Protein AF-A0A1E4AU87-F1 (afdb_monomer)

Structure (mmCIF, N/CA/C/O backbone):
data_AF-A0A1E4AU87-F1
#
_entry.id   AF-A0A1E4AU87-F1
#
loop_
_atom_site.group_PDB
_atom_site.id
_atom_site.type_symbol
_atom_site.label_atom_id
_atom_site.label_alt_id
_atom_site.label_comp_id
_atom_site.label_asym_id
_atom_site.label_entity_id
_atom_site.label_seq_id
_atom_site.pdbx_PDB_ins_code
_atom_site.Cartn_x
_atom_site.Cartn_y
_atom_site.Cartn_z
_atom_site.occupancy
_atom_site.B_iso_or_equiv
_atom_site.auth_seq_id
_atom_site.auth_comp_id
_atom_site.auth_asym_id
_atom_site.auth_atom_id
_atom_site.pdbx_PDB_model_num
ATOM 1 N N . MET A 1 1 ? 34.024 -29.001 -29.460 1.00 36.53 1 MET A N 1
ATOM 2 C CA . MET A 1 1 ? 32.704 -28.355 -29.610 1.00 36.53 1 MET A CA 1
ATOM 3 C C . MET A 1 1 ? 32.304 -27.794 -28.258 1.00 36.53 1 MET A C 1
ATOM 5 O O . MET A 1 1 ? 31.823 -28.536 -27.416 1.00 36.53 1 MET A O 1
ATOM 9 N N . ILE A 1 2 ? 32.617 -26.522 -28.012 1.00 38.69 2 ILE A N 1
ATOM 10 C CA . ILE A 1 2 ? 32.186 -25.819 -26.801 1.00 38.69 2 ILE A CA 1
ATOM 11 C C . ILE A 1 2 ? 30.788 -25.297 -27.121 1.00 38.69 2 ILE A C 1
ATOM 13 O O . ILE A 1 2 ? 30.642 -24.411 -27.958 1.00 38.69 2 ILE A O 1
ATOM 17 N N . GLY A 1 3 ? 29.764 -25.929 -26.549 1.00 39.22 3 GLY A N 1
ATOM 18 C CA . GLY A 1 3 ? 28.384 -25.488 -26.705 1.00 39.22 3 GLY A CA 1
ATOM 19 C C . GLY A 1 3 ? 28.227 -24.111 -26.075 1.00 39.22 3 GLY A C 1
ATOM 20 O O . GLY A 1 3 ? 28.247 -23.989 -24.851 1.00 39.22 3 GLY A O 1
ATOM 21 N N . ALA A 1 4 ? 28.107 -23.075 -26.903 1.00 41.12 4 ALA A N 1
ATOM 22 C CA . ALA A 1 4 ? 27.700 -21.761 -26.439 1.00 41.12 4 ALA A CA 1
ATOM 23 C C . ALA A 1 4 ? 26.296 -21.909 -25.839 1.00 41.12 4 ALA A C 1
ATOM 25 O O . ALA A 1 4 ? 25.346 -22.244 -26.549 1.00 41.12 4 ALA A O 1
ATOM 26 N N . LYS A 1 5 ? 26.171 -21.724 -24.519 1.00 43.19 5 LYS A N 1
ATOM 27 C CA . LYS A 1 5 ? 24.861 -21.576 -23.876 1.00 43.19 5 LYS A CA 1
ATOM 28 C C . LYS A 1 5 ? 24.123 -20.461 -24.627 1.00 43.19 5 LYS A C 1
ATOM 30 O O . LYS A 1 5 ? 24.714 -19.392 -24.788 1.00 43.19 5 LYS A O 1
ATOM 35 N N . PRO A 1 6 ? 22.883 -20.680 -25.098 1.00 49.81 6 PRO A N 1
ATOM 36 C CA . PRO A 1 6 ? 22.122 -19.612 -25.724 1.00 49.81 6 PRO A CA 1
ATOM 37 C C . PRO A 1 6 ? 22.011 -18.468 -24.716 1.00 49.81 6 PRO A C 1
ATOM 39 O O . PRO A 1 6 ? 21.585 -18.681 -23.575 1.00 49.81 6 PRO A O 1
ATOM 42 N N . ALA A 1 7 ? 22.465 -17.278 -25.118 1.00 56.97 7 ALA A N 1
ATOM 43 C CA . ALA A 1 7 ? 22.280 -16.068 -24.337 1.00 56.97 7 ALA A CA 1
ATOM 44 C C . ALA A 1 7 ? 20.782 -15.960 -24.045 1.00 56.97 7 ALA A C 1
ATOM 46 O O . ALA A 1 7 ? 19.963 -15.953 -24.964 1.00 56.97 7 ALA A O 1
ATOM 47 N N . THR A 1 8 ? 20.412 -15.997 -22.766 1.00 65.19 8 THR A N 1
ATOM 48 C CA . THR A 1 8 ? 19.008 -15.798 -22.421 1.00 65.19 8 THR A CA 1
ATOM 49 C C . THR A 1 8 ? 18.663 -14.362 -22.780 1.00 65.19 8 THR A C 1
ATOM 51 O O . THR A 1 8 ? 19.421 -13.458 -22.436 1.00 65.19 8 THR A O 1
ATOM 54 N N . THR A 1 9 ? 17.550 -14.153 -23.477 1.00 82.25 9 THR A N 1
ATOM 55 C CA . THR A 1 9 ? 17.055 -12.805 -23.744 1.00 82.25 9 THR A CA 1
ATOM 56 C C . THR A 1 9 ? 16.796 -12.061 -22.422 1.00 82.25 9 THR A C 1
ATOM 58 O O . THR A 1 9 ? 16.400 -12.702 -21.442 1.00 82.25 9 THR A O 1
ATOM 61 N N . PRO A 1 10 ? 16.985 -10.727 -22.381 1.00 83.94 10 PRO A N 1
ATOM 62 C CA . PRO A 1 10 ? 16.661 -9.871 -21.233 1.00 83.94 10 PRO A CA 1
ATOM 63 C C . PRO A 1 10 ? 15.327 -10.203 -20.558 1.00 83.94 10 PRO A C 1
ATOM 65 O O . PRO A 1 10 ? 15.252 -10.370 -19.343 1.00 83.94 10 PRO A O 1
ATOM 68 N N . MET A 1 11 ? 14.284 -10.396 -21.370 1.00 88.06 11 MET A N 1
ATOM 69 C CA . MET A 1 11 ? 12.941 -10.716 -20.893 1.00 88.06 11 MET A CA 1
ATOM 70 C C . MET A 1 1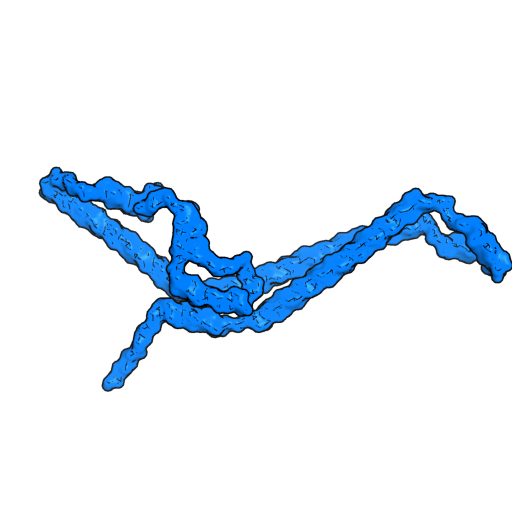1 ? 12.869 -12.081 -20.199 1.00 88.06 11 MET A C 1
ATOM 72 O O . MET A 1 11 ? 12.363 -12.185 -19.088 1.00 88.06 11 MET A O 1
ATOM 76 N N . ALA A 1 12 ? 13.441 -13.128 -20.796 1.00 88.12 12 ALA A N 1
ATOM 77 C CA . ALA A 1 12 ? 13.440 -14.453 -20.178 1.00 88.12 12 ALA A CA 1
ATOM 78 C C . ALA A 1 12 ? 14.346 -14.519 -18.929 1.00 88.12 12 ALA A C 1
ATOM 80 O O . ALA A 1 12 ? 14.172 -15.395 -18.080 1.00 88.12 12 ALA A O 1
ATOM 81 N N . ALA A 1 13 ? 15.315 -13.608 -18.781 1.00 86.62 13 ALA A N 1
ATOM 82 C CA . ALA A 1 13 ? 16.049 -13.440 -17.530 1.00 86.62 13 ALA A CA 1
ATOM 83 C C . ALA A 1 13 ? 15.169 -12.801 -16.439 1.00 86.62 13 ALA A C 1
ATOM 85 O O . ALA A 1 13 ? 15.119 -13.346 -15.335 1.00 86.62 13 ALA A O 1
ATOM 86 N N . LEU A 1 14 ? 14.425 -11.734 -16.768 1.00 88.56 14 LEU A N 1
ATOM 87 C CA . LEU A 1 14 ? 13.451 -11.099 -15.870 1.00 88.56 14 LEU A CA 1
ATOM 88 C C . LEU A 1 14 ? 12.382 -12.094 -15.402 1.00 88.56 14 LEU A C 1
ATOM 90 O O . LEU A 1 14 ? 12.159 -12.238 -14.204 1.00 88.56 14 LEU A O 1
ATOM 94 N N . GLU A 1 15 ? 11.758 -12.827 -16.326 1.00 90.62 15 GLU A N 1
ATOM 95 C CA . GLU A 1 15 ? 10.731 -13.825 -16.001 1.00 90.62 15 GLU A CA 1
ATOM 96 C C . GLU A 1 15 ? 11.242 -14.859 -14.993 1.00 90.62 15 GLU A C 1
ATOM 98 O O . GLU A 1 15 ? 10.555 -15.180 -14.025 1.00 90.62 15 GLU A O 1
ATOM 103 N N . ARG A 1 16 ? 12.474 -15.354 -15.173 1.00 91.19 16 ARG A N 1
ATOM 104 C CA . ARG A 1 16 ? 13.085 -16.305 -14.233 1.00 91.19 16 ARG A CA 1
ATOM 105 C C . ARG A 1 16 ? 13.396 -15.673 -12.882 1.00 91.19 16 ARG A C 1
ATOM 107 O O . ARG A 1 16 ? 13.157 -16.321 -11.866 1.00 91.19 16 ARG A O 1
ATOM 114 N N . ALA A 1 17 ? 13.903 -14.441 -12.861 1.00 89.00 17 ALA A N 1
ATOM 115 C CA . ALA A 1 17 ? 14.188 -13.722 -11.621 1.00 89.00 17 ALA A CA 1
ATOM 116 C C . ALA A 1 17 ? 12.908 -13.482 -10.801 1.00 89.00 17 ALA A C 1
ATOM 118 O O . ALA A 1 17 ? 12.897 -13.693 -9.592 1.00 89.00 17 ALA A O 1
ATOM 119 N N . LEU A 1 18 ? 11.799 -13.142 -11.461 1.00 90.25 18 LEU A N 1
ATOM 120 C CA . LEU A 1 18 ? 10.492 -12.984 -10.817 1.00 90.25 18 LEU A CA 1
ATOM 121 C C . LEU A 1 18 ? 9.849 -14.329 -10.437 1.00 90.25 18 LEU A C 1
ATOM 123 O O . LEU A 1 18 ? 9.110 -14.423 -9.454 1.00 90.25 18 LEU A O 1
ATOM 127 N N . ALA A 1 19 ? 10.106 -15.393 -11.201 1.00 91.56 19 ALA A N 1
ATOM 128 C CA . ALA A 1 19 ? 9.549 -16.715 -10.932 1.00 91.56 19 ALA A CA 1
ATOM 129 C C . ALA A 1 19 ? 10.050 -17.304 -9.606 1.00 91.56 19 ALA A C 1
ATOM 131 O O . ALA A 1 19 ? 9.261 -17.938 -8.908 1.00 91.56 19 ALA A O 1
ATOM 132 N N . VAL A 1 20 ? 11.310 -17.062 -9.230 1.00 93.44 20 VAL A N 1
ATOM 133 C CA . VAL A 1 20 ? 11.914 -17.630 -8.008 1.00 93.44 20 VAL A CA 1
ATOM 134 C C . VAL A 1 20 ? 11.520 -16.918 -6.711 1.00 93.44 20 VAL A C 1
ATOM 136 O O . VAL A 1 20 ? 11.818 -17.432 -5.638 1.00 93.44 20 VAL A O 1
ATOM 139 N N . LEU A 1 21 ? 10.855 -15.760 -6.783 1.00 92.31 21 LEU A N 1
ATOM 140 C CA . LEU A 1 21 ? 10.424 -15.022 -5.594 1.00 92.31 21 LEU A CA 1
ATOM 141 C C . LEU A 1 21 ? 9.331 -15.788 -4.839 1.00 92.31 21 LEU A C 1
ATOM 143 O O . LEU A 1 21 ? 8.256 -16.044 -5.383 1.00 92.31 21 LEU A O 1
ATOM 147 N N . ASP A 1 22 ? 9.573 -16.122 -3.576 1.00 93.62 22 ASP A N 1
ATOM 148 C CA . ASP A 1 22 ? 8.547 -16.691 -2.706 1.00 93.62 22 ASP A CA 1
ATOM 149 C C . ASP A 1 22 ? 8.006 -15.628 -1.747 1.00 93.62 22 ASP A C 1
ATOM 151 O O . ASP A 1 22 ? 8.750 -14.972 -1.021 1.00 93.62 22 ASP A O 1
ATOM 155 N N . PHE A 1 23 ? 6.686 -15.466 -1.760 1.00 93.06 23 PHE A N 1
ATOM 156 C CA . PHE A 1 23 ? 5.958 -14.536 -0.904 1.00 93.06 23 PHE A CA 1
ATOM 157 C C . PHE A 1 23 ? 5.045 -15.260 0.086 1.00 93.06 23 PHE A C 1
ATOM 159 O O . PHE A 1 23 ? 4.232 -14.613 0.735 1.00 93.06 23 PHE A O 1
ATOM 166 N N . SER A 1 24 ? 5.135 -16.587 0.201 1.00 94.56 24 SER A N 1
ATOM 167 C CA . SER A 1 24 ? 4.270 -17.393 1.067 1.00 94.56 24 SER A CA 1
ATOM 168 C C . SER A 1 24 ? 4.271 -16.894 2.519 1.00 94.56 24 SER A C 1
ATOM 170 O O . SER A 1 24 ? 3.209 -16.579 3.058 1.00 94.56 24 SER A O 1
ATOM 172 N N . GLU A 1 25 ? 5.452 -16.725 3.115 1.00 94.44 25 GLU A N 1
ATOM 173 C CA . GLU A 1 25 ? 5.613 -16.231 4.488 1.00 94.44 25 GLU A CA 1
ATOM 174 C C . GLU A 1 25 ? 5.141 -14.781 4.643 1.00 94.44 25 GLU A C 1
ATOM 176 O O . GLU A 1 25 ? 4.378 -14.460 5.553 1.00 94.44 25 GLU A O 1
ATOM 181 N N . THR A 1 26 ? 5.542 -13.898 3.726 1.00 93.31 26 THR A N 1
ATOM 182 C CA . THR A 1 26 ? 5.162 -12.478 3.794 1.00 93.31 26 THR A CA 1
ATOM 183 C C . THR A 1 26 ? 3.666 -12.268 3.555 1.00 93.31 26 THR A C 1
ATOM 185 O O . THR A 1 26 ? 3.069 -11.412 4.197 1.00 93.31 26 THR A O 1
ATOM 188 N N . ASN A 1 27 ? 3.020 -13.073 2.709 1.00 94.75 27 ASN A N 1
ATOM 189 C CA . ASN A 1 27 ? 1.566 -13.065 2.537 1.00 94.75 27 ASN A CA 1
ATOM 190 C C . ASN A 1 27 ? 0.839 -13.605 3.772 1.00 94.75 27 ASN A C 1
ATOM 192 O O . ASN A 1 27 ? -0.205 -13.071 4.137 1.00 94.75 27 ASN A O 1
ATOM 196 N N . ALA A 1 28 ? 1.369 -14.648 4.419 1.00 96.25 28 ALA A N 1
ATOM 197 C CA . ALA A 1 28 ? 0.802 -15.150 5.668 1.00 96.25 28 ALA A CA 1
ATOM 198 C C . ALA A 1 28 ? 0.850 -14.073 6.763 1.00 96.25 28 ALA A C 1
ATOM 200 O O . ALA A 1 28 ? -0.131 -13.881 7.481 1.00 96.25 28 ALA A O 1
ATOM 201 N N . GLU A 1 29 ? 1.950 -13.323 6.836 1.00 96.44 29 GLU A N 1
ATOM 202 C CA . GLU A 1 29 ? 2.088 -12.213 7.775 1.00 96.44 29 GLU A CA 1
ATOM 203 C C . GLU A 1 29 ? 1.160 -11.035 7.441 1.00 96.44 29 GLU A C 1
ATOM 205 O O . GLU A 1 29 ? 0.497 -10.508 8.333 1.00 96.44 29 GLU A O 1
ATOM 210 N N . LEU A 1 30 ? 1.029 -10.659 6.162 1.00 95.50 30 LEU A N 1
ATOM 211 C CA . LEU A 1 30 ? 0.059 -9.642 5.733 1.00 95.50 30 LEU A CA 1
ATOM 212 C C . LEU A 1 30 ? -1.376 -10.043 6.096 1.00 95.50 30 LEU A C 1
ATOM 214 O O . LEU A 1 30 ? -2.108 -9.232 6.660 1.00 95.50 30 LEU A O 1
ATOM 218 N N . ALA A 1 31 ? -1.757 -11.299 5.849 1.00 96.38 31 ALA A N 1
ATOM 219 C CA . ALA A 1 31 ? -3.073 -11.816 6.211 1.00 96.38 31 ALA A CA 1
ATOM 220 C C . ALA A 1 31 ? -3.300 -11.808 7.733 1.00 96.38 31 ALA A C 1
ATOM 222 O O . ALA A 1 31 ? -4.387 -11.458 8.193 1.00 96.38 31 ALA A O 1
ATOM 223 N N . ARG A 1 32 ? -2.275 -12.149 8.528 1.00 98.12 32 ARG A N 1
ATOM 224 C CA . ARG A 1 32 ? -2.326 -12.075 9.997 1.00 98.12 32 ARG A CA 1
ATOM 225 C C . ARG A 1 32 ? -2.548 -10.639 10.477 1.00 98.12 32 ARG A C 1
ATOM 227 O O . ARG A 1 32 ? -3.398 -10.418 11.337 1.00 98.12 32 ARG A O 1
ATOM 234 N N . LEU A 1 33 ? -1.802 -9.678 9.930 1.00 97.88 33 LEU A N 1
ATOM 235 C CA . LEU A 1 33 ? -1.907 -8.258 10.281 1.00 97.88 33 LEU A CA 1
ATOM 236 C C . LEU A 1 33 ? -3.255 -7.660 9.856 1.00 97.88 33 LEU A C 1
ATOM 238 O O . LEU A 1 33 ? -3.860 -6.911 10.624 1.00 97.88 33 LEU A O 1
ATOM 242 N N . ASP A 1 34 ? -3.758 -8.020 8.673 1.00 97.25 34 ASP A N 1
ATOM 243 C CA . ASP A 1 34 ? -5.077 -7.587 8.202 1.00 97.25 34 ASP A CA 1
ATOM 244 C C . ASP A 1 34 ? -6.192 -8.145 9.117 1.00 97.25 34 ASP A C 1
ATOM 246 O O . ASP A 1 34 ? -7.052 -7.377 9.558 1.00 97.25 34 ASP A O 1
ATOM 250 N N . ALA A 1 35 ? -6.119 -9.421 9.518 1.00 97.81 35 ALA A N 1
ATOM 251 C CA . ALA A 1 35 ? -7.056 -10.021 10.475 1.00 97.81 35 ALA A CA 1
ATOM 252 C C . ALA A 1 35 ? -6.968 -9.390 11.881 1.00 97.81 35 ALA A C 1
ATOM 254 O O . ALA A 1 35 ? -7.990 -9.146 12.527 1.00 97.81 35 ALA A O 1
ATOM 255 N N . GLU A 1 36 ? -5.758 -9.089 12.368 1.00 97.88 36 GLU A N 1
ATOM 256 C CA . GLU A 1 36 ? -5.569 -8.387 13.644 1.00 97.88 36 GLU A CA 1
ATOM 257 C C . GLU A 1 36 ? -6.205 -6.992 13.600 1.00 97.88 36 GLU A C 1
ATOM 259 O O . GLU A 1 36 ? -6.907 -6.601 14.536 1.00 97.88 36 GLU A O 1
ATOM 264 N N . ARG A 1 37 ? -6.020 -6.258 12.498 1.00 97.56 37 ARG A N 1
ATOM 265 C CA . ARG A 1 37 ? -6.618 -4.935 12.298 1.00 97.56 37 ARG A CA 1
ATOM 266 C C . ARG A 1 37 ? -8.145 -4.994 12.261 1.00 97.56 37 ARG A C 1
ATOM 268 O O . ARG A 1 37 ? -8.791 -4.156 12.887 1.00 97.56 37 ARG A O 1
ATOM 275 N N . GLU A 1 38 ? -8.725 -5.964 11.559 1.00 97.69 38 GLU A N 1
ATOM 276 C CA . GLU A 1 38 ? -10.180 -6.170 11.526 1.00 97.69 38 GLU A CA 1
ATOM 277 C C . GLU A 1 38 ? -10.745 -6.447 12.923 1.00 97.69 38 GLU A C 1
ATOM 279 O O . GLU A 1 38 ? -11.716 -5.809 13.335 1.00 97.69 38 GLU A O 1
ATOM 284 N N . ASN A 1 39 ? -10.090 -7.319 13.694 1.00 97.81 39 ASN A N 1
ATOM 285 C CA . ASN A 1 39 ? -10.475 -7.595 15.075 1.00 97.81 39 ASN A CA 1
ATOM 286 C C . ASN A 1 39 ? -10.377 -6.343 15.968 1.00 97.81 39 ASN A C 1
ATOM 288 O O . ASN A 1 39 ? -11.280 -6.079 16.760 1.00 97.81 39 ASN A O 1
ATOM 292 N N . LEU A 1 40 ? -9.316 -5.540 15.833 1.00 97.19 40 LEU A N 1
ATOM 293 C CA . LEU A 1 40 ? -9.177 -4.285 16.582 1.00 97.19 40 LEU A CA 1
ATOM 294 C C . LEU A 1 40 ? -10.285 -3.284 16.239 1.00 97.19 40 LEU A C 1
ATOM 296 O O . LEU A 1 40 ? -10.860 -2.687 17.145 1.00 97.19 40 LEU A O 1
ATOM 300 N N . ASN A 1 41 ? -10.628 -3.140 14.959 1.00 97.56 41 ASN A N 1
ATOM 301 C CA . ASN A 1 41 ? -11.718 -2.265 14.526 1.00 97.56 41 ASN A CA 1
ATOM 302 C C . ASN A 1 41 ? -13.077 -2.728 15.071 1.00 97.56 41 ASN A C 1
ATOM 304 O O . ASN A 1 41 ? -13.867 -1.897 15.515 1.00 97.56 41 ASN A O 1
ATOM 308 N N . ALA A 1 42 ? -13.335 -4.040 15.104 1.00 97.19 42 ALA A N 1
ATOM 309 C CA . ALA A 1 42 ? -14.541 -4.584 15.729 1.00 97.19 42 ALA A CA 1
ATOM 310 C C . ALA A 1 42 ? -14.603 -4.244 17.229 1.00 97.19 42 ALA A C 1
ATOM 312 O O . ALA A 1 42 ? -15.636 -3.794 17.722 1.00 97.19 42 ALA A O 1
ATOM 313 N N . LYS A 1 43 ? -13.478 -4.368 17.947 1.00 97.19 43 LYS A N 1
ATOM 314 C CA . LYS A 1 43 ? -13.388 -4.008 19.371 1.00 97.19 43 LYS A CA 1
ATOM 315 C C . LYS A 1 43 ? -13.558 -2.512 19.627 1.00 97.19 43 LYS A C 1
ATOM 317 O O . LYS A 1 43 ? -14.168 -2.144 20.626 1.00 97.19 43 LYS A O 1
ATOM 322 N N . ILE A 1 44 ? -13.070 -1.655 18.728 1.00 96.94 44 ILE A N 1
ATOM 323 C CA . ILE A 1 44 ? -13.323 -0.209 18.785 1.00 96.94 44 ILE A CA 1
ATOM 324 C C . ILE A 1 44 ? -14.821 0.068 18.637 1.00 96.94 44 ILE A C 1
ATOM 326 O O . ILE A 1 44 ? -15.371 0.787 19.462 1.00 96.94 44 ILE A O 1
ATOM 330 N N . ALA A 1 45 ? -15.497 -0.543 17.661 1.00 97.44 45 ALA A N 1
ATOM 331 C CA . ALA A 1 45 ? -16.934 -0.345 17.458 1.00 97.44 45 ALA A CA 1
ATOM 332 C C . ALA A 1 45 ? -17.780 -0.821 18.660 1.00 97.44 45 ALA A C 1
ATOM 334 O O . ALA A 1 45 ? -18.733 -0.147 19.062 1.00 97.44 45 ALA A O 1
ATOM 335 N N . GLU A 1 46 ? -17.418 -1.957 19.271 1.00 96.44 46 GLU A N 1
ATOM 336 C CA . GLU A 1 46 ? -18.022 -2.432 20.526 1.00 96.44 46 GLU A CA 1
ATOM 337 C C . GLU A 1 46 ? -17.825 -1.408 21.661 1.00 96.44 46 GLU A C 1
ATOM 339 O O . GLU A 1 46 ? -18.785 -1.031 22.336 1.00 96.44 46 GLU A O 1
ATOM 344 N N . ALA A 1 47 ? -16.597 -0.911 21.841 1.00 95.56 47 ALA A N 1
ATOM 345 C CA . ALA A 1 47 ? -16.264 0.070 22.872 1.00 95.56 47 ALA A CA 1
ATOM 346 C C . ALA A 1 47 ? -16.955 1.428 22.648 1.00 95.56 47 ALA A C 1
ATOM 348 O O . ALA A 1 47 ? -17.403 2.059 23.604 1.00 95.56 47 ALA A O 1
ATOM 349 N N . GLU A 1 48 ? -17.085 1.878 21.399 1.00 97.31 48 GLU A N 1
ATOM 350 C CA . GLU A 1 48 ? -17.821 3.093 21.034 1.00 97.31 48 GLU A CA 1
ATOM 351 C C . GLU A 1 48 ? -19.312 2.963 21.353 1.00 97.31 48 GLU A C 1
ATOM 353 O O . GLU A 1 48 ? -19.902 3.889 21.913 1.00 97.31 48 GLU A O 1
ATOM 358 N N . THR A 1 49 ? -19.906 1.804 21.055 1.00 97.88 49 THR A N 1
ATOM 359 C CA . THR A 1 49 ? -21.304 1.501 21.394 1.00 97.88 49 THR A CA 1
ATOM 360 C C . THR A 1 49 ? -21.520 1.569 22.906 1.00 97.88 49 THR A C 1
ATOM 362 O O . THR A 1 49 ? -22.452 2.222 23.379 1.00 97.88 49 THR A O 1
ATOM 365 N N . GLU A 1 50 ? -20.622 0.964 23.681 1.00 95.81 50 GLU A N 1
ATOM 366 C CA . GLU A 1 50 ? -20.697 0.978 25.141 1.00 95.81 50 GLU A CA 1
ATOM 367 C C . GLU A 1 50 ? -20.464 2.380 25.726 1.00 95.81 50 GLU A C 1
ATOM 369 O O . GLU A 1 50 ? -21.188 2.820 26.620 1.00 95.81 50 GLU A O 1
ATOM 374 N N . ALA A 1 51 ? -19.515 3.146 25.181 1.00 95.19 51 ALA A N 1
ATOM 375 C CA . ALA A 1 51 ? -19.284 4.531 25.587 1.00 95.19 51 ALA A CA 1
ATOM 376 C C . ALA A 1 51 ? -20.505 5.428 25.316 1.00 95.19 51 ALA A C 1
ATOM 378 O O . ALA A 1 51 ? -20.792 6.333 26.106 1.00 95.19 51 ALA A O 1
ATOM 379 N N . GLN A 1 52 ? -21.231 5.189 24.217 1.00 96.31 52 GLN A N 1
ATOM 380 C CA . GLN A 1 52 ? -22.486 5.879 23.908 1.00 96.31 52 GLN A CA 1
ATOM 381 C C . GLN A 1 52 ? -23.607 5.476 24.870 1.00 96.31 52 GLN A C 1
ATOM 383 O O . GLN A 1 52 ? -24.323 6.355 25.355 1.00 96.31 52 GLN A O 1
ATOM 388 N N . ARG A 1 53 ? -23.726 4.182 25.196 1.00 97.38 53 ARG A N 1
ATOM 389 C CA . ARG A 1 53 ? -24.677 3.675 26.198 1.00 97.38 53 ARG A CA 1
ATOM 390 C C . ARG A 1 53 ? -24.449 4.346 27.556 1.00 97.38 53 ARG A C 1
ATOM 392 O O . ARG A 1 53 ? -25.369 4.955 28.094 1.00 97.38 53 ARG A O 1
ATOM 399 N N . LEU A 1 54 ? -23.208 4.345 28.047 1.00 92.69 54 LEU A N 1
ATOM 400 C CA . LEU A 1 54 ? -22.822 5.015 29.294 1.00 92.69 54 LEU A CA 1
ATOM 401 C C . LEU A 1 54 ? -23.074 6.529 29.242 1.00 92.69 54 LEU A C 1
ATOM 403 O O . LEU A 1 54 ? -23.510 7.122 30.224 1.00 92.69 54 LEU A O 1
ATOM 407 N N . ALA A 1 55 ? -22.834 7.179 28.098 1.00 94.38 55 ALA A N 1
ATOM 408 C CA . ALA A 1 55 ? -23.127 8.603 27.940 1.00 94.38 55 ALA A CA 1
ATOM 409 C C . ALA A 1 55 ? -24.626 8.913 28.078 1.00 94.38 55 ALA A C 1
ATOM 411 O O . ALA A 1 55 ? -24.981 9.933 28.671 1.00 94.38 55 ALA A O 1
ATOM 412 N N . ALA A 1 56 ? -25.493 8.046 27.544 1.00 94.69 56 ALA A N 1
ATOM 413 C CA . ALA A 1 56 ? -26.937 8.166 27.708 1.00 94.69 56 ALA A CA 1
ATOM 414 C C . ALA A 1 56 ? -27.345 7.967 29.176 1.00 94.69 56 ALA A C 1
ATOM 416 O O . ALA A 1 56 ? -28.060 8.807 29.714 1.00 94.69 56 ALA A O 1
ATOM 417 N N . GLU A 1 57 ? -26.808 6.950 29.856 1.00 92.44 57 GLU A N 1
ATOM 418 C CA . GLU A 1 57 ? -27.087 6.710 31.282 1.00 92.44 57 GLU A CA 1
ATOM 419 C C . GLU A 1 57 ? -26.652 7.873 32.175 1.00 92.44 57 GLU A C 1
ATOM 421 O O . GLU A 1 57 ? -27.405 8.293 33.047 1.00 92.44 57 GLU A O 1
ATOM 426 N N . VAL A 1 58 ? -25.474 8.457 31.929 1.00 92.38 58 VAL A N 1
ATOM 427 C CA . VAL A 1 58 ? -25.004 9.640 32.670 1.00 92.38 58 VAL A CA 1
ATOM 428 C C . VAL A 1 58 ? -25.912 10.852 32.441 1.00 92.38 58 VAL A C 1
ATOM 430 O O . VAL A 1 58 ? -26.114 11.646 33.364 1.00 92.38 58 VAL A O 1
ATOM 433 N N . ARG A 1 59 ? -26.418 11.035 31.215 1.00 93.38 59 ARG A N 1
ATOM 434 C CA . ARG A 1 59 ? -27.304 12.152 30.856 1.00 93.38 59 ARG A CA 1
ATOM 435 C C . ARG A 1 59 ? -28.674 12.006 31.511 1.00 93.38 59 ARG A C 1
ATOM 437 O O . ARG A 1 59 ? -29.199 12.992 32.020 1.00 93.38 59 ARG A O 1
ATOM 444 N N . ASP A 1 60 ? -29.215 10.796 31.488 1.00 92.38 60 ASP A N 1
ATOM 445 C CA . ASP A 1 60 ? -30.582 10.498 31.912 1.00 92.38 60 ASP A CA 1
ATOM 446 C C . ASP A 1 60 ? -30.653 10.102 33.404 1.00 92.38 60 ASP A C 1
ATOM 448 O O . ASP A 1 60 ? -31.719 9.766 33.914 1.00 92.38 60 ASP A O 1
ATOM 452 N N . TRP A 1 61 ? -29.528 10.181 34.126 1.00 89.56 61 TRP A N 1
ATOM 453 C CA . TRP A 1 61 ? -29.413 9.819 35.537 1.00 89.56 61 TRP A CA 1
ATOM 454 C C . TRP A 1 61 ? -30.292 10.686 36.453 1.00 89.56 61 TRP A C 1
ATOM 456 O O . TRP A 1 61 ? -30.051 11.886 36.608 1.00 89.56 61 TRP A O 1
ATOM 466 N N . GLN A 1 62 ? -31.251 10.056 37.138 1.00 86.56 62 GLN A N 1
ATOM 467 C CA . GLN A 1 62 ? -32.137 10.701 38.124 1.00 86.56 62 GLN A CA 1
ATOM 468 C C . GLN A 1 62 ? -31.856 10.285 39.580 1.00 86.56 62 GLN A C 1
ATOM 470 O O . GLN A 1 62 ? -32.520 10.767 40.495 1.00 86.56 62 GLN A O 1
ATOM 475 N N . GLY A 1 63 ? -30.841 9.448 39.809 1.00 82.38 63 GLY A N 1
ATOM 476 C CA . GLY A 1 63 ? -30.607 8.768 41.084 1.00 82.38 63 GLY A CA 1
ATOM 477 C C . GLY A 1 63 ? -30.971 7.281 41.005 1.00 82.38 63 GLY A C 1
ATOM 478 O O . GLY A 1 63 ? -31.487 6.842 39.977 1.00 82.38 63 GLY A O 1
ATOM 479 N N . PRO A 1 64 ? -30.679 6.496 42.055 1.00 80.06 64 PRO A N 1
ATOM 480 C CA . PRO A 1 64 ? -31.109 5.105 42.119 1.00 80.06 64 PRO A CA 1
ATOM 481 C C . PRO A 1 64 ? -32.638 5.015 42.184 1.00 80.06 64 PRO A C 1
ATOM 483 O O . PRO A 1 64 ? -33.281 5.886 42.775 1.00 80.06 64 PRO A O 1
ATOM 486 N N . ASP A 1 65 ? -33.206 3.956 41.613 1.00 82.88 65 ASP A N 1
ATOM 487 C CA . ASP A 1 65 ? -34.646 3.706 41.660 1.00 82.88 65 ASP A CA 1
ATOM 488 C C . ASP A 1 65 ? -35.104 3.490 43.110 1.00 82.88 65 ASP A C 1
ATOM 490 O O . ASP A 1 65 ? -34.675 2.558 43.790 1.00 82.88 65 ASP A O 1
ATOM 494 N N . ALA A 1 66 ? -35.959 4.388 43.600 1.00 84.25 66 ALA A N 1
ATOM 495 C CA . ALA A 1 66 ? -36.432 4.359 44.975 1.00 84.25 66 ALA A CA 1
ATOM 496 C C . ALA A 1 66 ? -37.267 3.106 45.288 1.00 84.25 66 ALA A C 1
ATOM 498 O O . ALA A 1 66 ? -37.275 2.680 46.442 1.00 84.25 66 ALA A O 1
ATOM 499 N N . GLU A 1 67 ? -37.952 2.530 44.294 1.00 85.56 67 GLU A N 1
ATOM 500 C CA . GLU A 1 67 ? -38.777 1.329 44.464 1.00 85.56 67 GLU A CA 1
ATOM 501 C C . GLU A 1 67 ? -37.892 0.077 44.575 1.00 85.56 67 GLU A C 1
ATOM 503 O O . GLU A 1 67 ? -38.038 -0.686 45.526 1.00 85.56 67 GLU A O 1
ATOM 508 N N . ASP A 1 68 ? -36.865 -0.048 43.728 1.00 83.44 68 ASP A N 1
ATOM 509 C CA . ASP A 1 68 ? -35.863 -1.126 43.809 1.00 83.44 68 ASP A CA 1
ATOM 510 C C . ASP A 1 68 ? -35.042 -1.072 45.113 1.00 83.44 68 ASP A C 1
ATOM 512 O O . ASP A 1 68 ? -34.834 -2.086 45.787 1.00 83.44 68 ASP A O 1
ATOM 516 N N . LEU A 1 69 ? -34.621 0.130 45.537 1.00 84.94 69 LEU A N 1
ATOM 517 C CA . LEU A 1 69 ? -33.956 0.304 46.834 1.00 84.94 69 LEU A CA 1
ATOM 518 C C . LEU A 1 69 ? -34.877 -0.118 47.992 1.00 84.94 69 LEU A C 1
ATOM 520 O O . LEU A 1 69 ? -34.414 -0.737 48.954 1.00 84.94 69 LEU A O 1
ATOM 524 N N . ALA A 1 70 ? -36.167 0.226 47.923 1.00 86.44 70 ALA A N 1
ATOM 525 C CA . ALA A 1 70 ? -37.140 -0.137 48.946 1.00 86.44 70 ALA A CA 1
ATOM 526 C C . ALA A 1 70 ? -37.368 -1.655 48.995 1.00 86.44 70 ALA A C 1
ATOM 528 O O . ALA A 1 70 ? -37.333 -2.224 50.086 1.00 86.44 70 ALA A O 1
ATOM 529 N N . ASP A 1 71 ? -37.518 -2.316 47.848 1.00 90.12 71 ASP A N 1
ATOM 530 C CA . ASP A 1 71 ? -37.712 -3.766 47.755 1.00 90.12 71 ASP A CA 1
ATOM 531 C C . ASP A 1 71 ? -36.530 -4.548 48.341 1.00 90.12 71 ASP A C 1
ATOM 533 O O . ASP A 1 71 ? -36.727 -5.506 49.092 1.00 90.12 71 ASP A O 1
ATOM 537 N N . ARG A 1 72 ? -35.292 -4.105 48.094 1.00 87.31 72 ARG A N 1
ATOM 538 C CA . ARG A 1 72 ? -34.088 -4.730 48.672 1.00 87.31 72 ARG A CA 1
ATOM 539 C C . ARG A 1 72 ? -33.975 -4.530 50.182 1.00 87.31 72 ARG A C 1
ATOM 541 O O . ARG A 1 72 ? -33.625 -5.465 50.905 1.00 87.31 72 ARG A O 1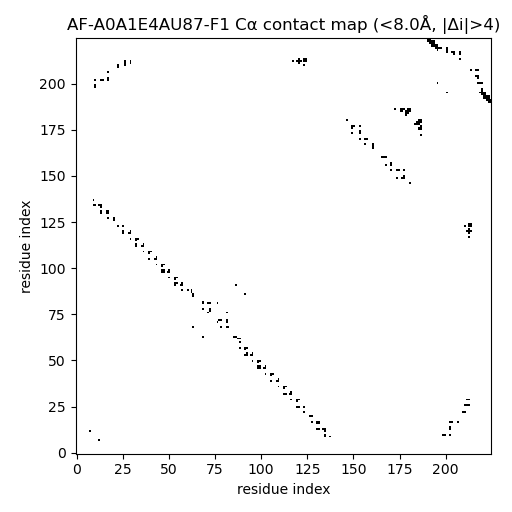
ATOM 548 N N . ILE A 1 73 ? -34.328 -3.344 50.684 1.00 89.31 73 ILE A N 1
ATOM 549 C CA . ILE A 1 73 ? -34.403 -3.089 52.133 1.00 89.31 73 ILE A CA 1
ATOM 550 C C . ILE A 1 73 ? -35.483 -3.975 52.773 1.00 89.31 73 ILE A C 1
ATOM 552 O O . ILE A 1 73 ? -35.260 -4.560 53.834 1.00 89.31 73 ILE A O 1
ATOM 556 N N . LEU A 1 74 ? -36.643 -4.120 52.124 1.00 91.75 74 LEU A N 1
ATOM 557 C CA . LEU A 1 74 ? -37.728 -4.995 52.579 1.00 91.75 74 LEU A CA 1
ATOM 558 C C . LEU A 1 74 ? -37.351 -6.483 52.519 1.00 91.75 74 LEU A C 1
ATOM 560 O O . LEU A 1 74 ? -37.809 -7.257 53.360 1.00 91.75 74 LEU A O 1
ATOM 564 N N . ALA A 1 75 ? -36.480 -6.878 51.588 1.00 91.81 75 ALA A N 1
ATOM 565 C CA . ALA A 1 75 ? -35.902 -8.219 51.502 1.00 91.81 75 ALA A CA 1
ATOM 566 C C . ALA A 1 75 ? -34.850 -8.515 52.594 1.00 91.81 75 ALA A C 1
ATOM 568 O O . ALA A 1 75 ? -34.382 -9.651 52.700 1.00 91.81 75 ALA A O 1
ATOM 569 N N . GLY A 1 76 ? -34.514 -7.534 53.440 1.00 88.31 76 GLY A N 1
ATOM 570 C CA . GLY A 1 76 ? -33.643 -7.700 54.606 1.00 88.31 76 GLY A CA 1
ATOM 571 C C . GLY A 1 76 ? -32.191 -7.269 54.399 1.00 88.31 76 GLY A C 1
ATOM 572 O O . GLY A 1 76 ? -31.378 -7.474 55.302 1.00 88.31 76 GLY A O 1
ATOM 573 N N . GLU A 1 77 ? -31.850 -6.666 53.258 1.00 89.75 77 GLU A N 1
ATOM 574 C CA . GLU A 1 77 ? -30.546 -6.024 53.072 1.00 89.75 77 GLU A CA 1
ATOM 575 C C . GLU A 1 77 ? -30.459 -4.718 53.878 1.00 89.75 77 GLU A C 1
ATOM 577 O O . GLU A 1 77 ? -31.449 -4.003 54.064 1.00 89.75 77 GLU A O 1
ATOM 582 N N . SER A 1 78 ? -29.265 -4.365 54.366 1.00 87.62 78 SER A N 1
ATOM 583 C CA . SER A 1 78 ? -29.110 -3.105 55.091 1.00 87.62 78 SER A CA 1
ATOM 584 C C . SER A 1 78 ? -29.183 -1.909 54.133 1.00 87.62 78 SER A C 1
ATOM 586 O O . SER A 1 78 ? -28.607 -1.922 53.045 1.00 87.62 78 SER A O 1
ATOM 588 N N . ALA A 1 79 ? -29.829 -0.817 54.553 1.00 80.38 79 ALA A N 1
ATOM 589 C CA . ALA A 1 79 ? -29.958 0.394 53.731 1.00 80.38 79 ALA A CA 1
ATOM 590 C C . ALA A 1 79 ? -28.599 0.958 53.261 1.00 80.38 79 ALA A C 1
ATOM 592 O O . ALA A 1 79 ? -28.507 1.553 52.189 1.00 80.38 79 ALA A O 1
ATOM 593 N N . SER A 1 80 ? -27.532 0.739 54.039 1.00 78.50 80 SER A N 1
ATOM 594 C CA . SER A 1 80 ? -26.166 1.139 53.680 1.00 78.50 80 SER A CA 1
ATOM 595 C C . SER A 1 80 ? -25.550 0.261 52.579 1.00 78.50 80 SER A C 1
ATOM 597 O O . SER A 1 80 ? -24.781 0.764 51.760 1.00 78.50 80 SER A O 1
ATOM 599 N N . GLU A 1 81 ? -25.861 -1.034 52.533 1.00 78.81 81 GLU A N 1
ATOM 600 C CA . GLU A 1 81 ? -25.383 -1.956 51.486 1.00 78.81 81 GLU A CA 1
ATOM 601 C C . GLU A 1 81 ? -26.158 -1.758 50.178 1.00 78.81 81 GLU A C 1
ATOM 603 O O . GLU A 1 81 ? -25.583 -1.729 49.088 1.00 78.81 81 GLU A O 1
ATOM 608 N N . VAL A 1 82 ? -27.462 -1.513 50.283 1.00 78.00 82 VAL A N 1
ATOM 609 C CA . VAL A 1 82 ? -28.333 -1.240 49.135 1.00 78.00 82 VAL A CA 1
ATOM 610 C C . VAL A 1 82 ? -27.951 0.085 48.455 1.00 78.00 82 VAL A C 1
ATOM 612 O O . VAL A 1 82 ? -27.787 0.133 47.238 1.00 78.00 82 VAL A O 1
ATOM 615 N N . ALA A 1 83 ? -27.682 1.143 49.230 1.00 71.38 83 ALA A N 1
ATOM 616 C CA . ALA A 1 83 ? -27.260 2.440 48.689 1.00 71.38 83 ALA A CA 1
ATOM 617 C C . ALA A 1 83 ? -25.852 2.435 48.060 1.00 71.38 83 ALA A C 1
ATOM 619 O O . ALA A 1 83 ? -25.584 3.234 47.166 1.00 71.38 83 ALA A O 1
ATOM 620 N N . SER A 1 84 ? -24.949 1.559 48.513 1.00 74.88 84 SER A N 1
ATOM 621 C CA . SER A 1 84 ? -23.565 1.488 48.011 1.00 74.88 84 SER A CA 1
ATOM 622 C C . SER A 1 84 ? -23.391 0.594 46.779 1.00 74.88 84 SER A C 1
ATOM 624 O O . SER A 1 84 ? -22.350 0.648 46.130 1.00 74.88 84 SER A O 1
ATOM 626 N N . THR A 1 85 ? -24.403 -0.208 46.436 1.00 73.88 85 THR A N 1
ATOM 627 C CA . THR A 1 85 ? -24.390 -1.097 45.262 1.00 73.88 85 THR A CA 1
ATOM 628 C C . THR A 1 85 ? -24.994 -0.462 44.010 1.00 73.88 85 THR A C 1
ATOM 630 O O . THR A 1 85 ? -24.699 -0.913 42.904 1.00 73.88 85 THR A O 1
ATOM 633 N N . ALA A 1 86 ? -25.796 0.597 44.152 1.00 70.56 86 ALA A N 1
ATOM 634 C CA . ALA A 1 86 ? -26.285 1.356 43.009 1.00 70.56 86 ALA A CA 1
ATOM 635 C C . ALA A 1 86 ? -25.131 2.147 42.355 1.00 70.56 86 ALA A C 1
ATOM 637 O O . ALA A 1 86 ? -24.405 2.857 43.060 1.00 70.56 86 ALA A O 1
ATOM 638 N N . PRO A 1 87 ? -24.941 2.066 41.023 1.00 77.81 87 PRO A N 1
ATOM 639 C CA . PRO A 1 87 ? -23.887 2.816 40.350 1.00 77.81 87 PRO A CA 1
ATOM 640 C C . PRO A 1 87 ? -24.123 4.316 40.534 1.00 77.81 87 PRO A C 1
ATOM 642 O O . PRO A 1 87 ? -25.191 4.826 40.222 1.00 77.81 87 PRO A O 1
ATOM 645 N N . SER A 1 88 ? -23.136 5.047 41.049 1.00 87.44 88 SER A N 1
ATOM 646 C CA . SER A 1 88 ? -23.243 6.501 41.149 1.00 87.44 88 SER A CA 1
ATOM 647 C C . SER A 1 88 ? -23.055 7.146 39.771 1.00 87.44 88 SER A C 1
ATOM 649 O O . SER A 1 88 ? -22.396 6.598 38.884 1.00 87.44 88 SER A O 1
ATOM 651 N N . ARG A 1 89 ? -23.574 8.366 39.587 1.00 88.94 89 ARG A N 1
ATOM 652 C CA . ARG A 1 89 ? -23.295 9.163 38.377 1.00 88.94 89 ARG A CA 1
ATOM 653 C C . ARG A 1 89 ? -21.793 9.339 38.132 1.00 88.94 89 ARG A C 1
ATOM 655 O O . ARG A 1 89 ? -21.352 9.374 36.984 1.00 88.94 89 ARG A O 1
ATOM 662 N N . GLU A 1 90 ? -21.025 9.470 39.210 1.00 91.19 90 GLU A N 1
ATOM 663 C CA . GLU A 1 90 ? -19.567 9.555 39.169 1.00 91.19 90 GLU A CA 1
ATOM 664 C C . GLU A 1 90 ? -18.964 8.250 38.639 1.00 91.19 90 GLU A C 1
ATOM 666 O O . GLU A 1 90 ? -18.232 8.299 37.656 1.00 91.19 90 GLU A O 1
ATOM 671 N N . ALA A 1 91 ? -19.390 7.090 39.151 1.00 90.44 91 ALA A N 1
ATOM 672 C CA . ALA A 1 91 ? -18.947 5.783 38.662 1.00 90.44 91 ALA A CA 1
ATOM 673 C C . ALA A 1 91 ? -19.276 5.561 37.172 1.00 90.44 91 ALA A C 1
ATOM 675 O O . ALA A 1 91 ? -18.436 5.074 36.418 1.00 90.44 91 ALA A O 1
ATOM 676 N N . LEU A 1 92 ? -20.465 5.969 36.707 1.00 91.88 92 LEU A N 1
ATOM 677 C CA . LEU A 1 92 ? -20.826 5.912 35.281 1.00 91.88 92 LEU A CA 1
ATOM 678 C C . LEU A 1 92 ? -19.951 6.845 34.423 1.00 91.88 92 LEU A C 1
ATOM 680 O O . LEU A 1 92 ? -19.564 6.501 33.303 1.00 91.88 92 LEU A O 1
ATOM 684 N N . THR A 1 93 ? -19.608 8.022 34.951 1.00 93.25 93 THR A N 1
ATOM 685 C CA . THR A 1 93 ? -18.726 8.987 34.277 1.00 93.25 93 THR A CA 1
ATOM 686 C C . THR A 1 93 ? -17.294 8.457 34.186 1.00 93.25 93 THR A C 1
ATOM 688 O O . THR A 1 93 ? -16.675 8.544 33.124 1.00 93.25 93 THR A O 1
ATOM 691 N N . GLU A 1 94 ? -16.784 7.862 35.264 1.00 94.75 94 GLU A N 1
ATOM 692 C CA . GLU A 1 94 ? -15.478 7.201 35.303 1.00 94.75 94 GLU A CA 1
ATOM 693 C C . GLU A 1 94 ? -15.418 6.018 34.334 1.00 94.75 94 GLU A C 1
ATOM 695 O O . GLU A 1 94 ? -14.481 5.928 33.540 1.00 94.75 94 GLU A O 1
ATOM 700 N N . ALA A 1 95 ? -16.447 5.164 34.318 1.00 91.62 95 ALA A N 1
ATOM 701 C CA . ALA A 1 95 ? -16.551 4.050 33.377 1.00 91.62 95 ALA A CA 1
ATOM 702 C C . ALA A 1 95 ? -16.526 4.536 31.919 1.00 91.62 95 ALA A C 1
ATOM 704 O O . ALA A 1 95 ? -15.790 3.995 31.089 1.00 91.62 95 ALA A O 1
ATOM 705 N N . ARG A 1 96 ? -17.259 5.614 31.602 1.00 94.38 96 ARG A N 1
ATOM 706 C CA . ARG A 1 96 ? -17.226 6.231 30.268 1.00 94.38 96 ARG A CA 1
ATOM 707 C C . ARG A 1 96 ? -15.830 6.746 29.921 1.00 94.38 96 ARG A C 1
ATOM 709 O O . ARG A 1 96 ? -15.363 6.537 28.802 1.00 94.38 96 ARG A O 1
ATOM 716 N N . GLN A 1 97 ? -15.161 7.422 30.852 1.00 96.50 97 GLN A N 1
ATOM 717 C CA . GLN A 1 97 ? -13.820 7.957 30.621 1.00 96.50 97 GLN A CA 1
ATOM 718 C C . GLN A 1 97 ? -12.788 6.838 30.414 1.00 96.50 97 GLN A C 1
ATOM 720 O O . GLN A 1 97 ? -11.938 6.939 29.526 1.00 96.50 97 GLN A O 1
ATOM 725 N N . ALA A 1 98 ? -12.894 5.747 31.174 1.00 94.75 98 ALA A N 1
ATOM 726 C CA . ALA A 1 98 ? -12.083 4.549 30.988 1.00 94.75 98 ALA A CA 1
ATOM 727 C C . ALA A 1 98 ? -12.319 3.907 29.609 1.00 94.75 98 ALA A C 1
ATOM 729 O O . ALA A 1 98 ? -11.363 3.490 28.949 1.00 94.75 98 ALA A O 1
ATOM 730 N N . MET A 1 99 ? -13.568 3.894 29.130 1.00 95.12 99 MET A N 1
ATOM 731 C CA . MET A 1 99 ? -13.903 3.385 27.799 1.00 95.12 99 MET A CA 1
ATOM 732 C C . MET A 1 99 ? -13.297 4.247 26.683 1.00 95.12 99 MET A C 1
ATOM 734 O O . MET A 1 99 ? -12.675 3.718 25.767 1.00 95.12 99 MET A O 1
ATOM 738 N N . LEU A 1 100 ? -13.384 5.579 26.787 1.00 96.38 100 LEU A N 1
ATOM 739 C CA . LEU A 1 100 ? -12.749 6.494 25.826 1.00 96.38 100 LEU A CA 1
ATOM 740 C C . LEU A 1 100 ? -11.222 6.343 25.792 1.00 96.38 100 LEU A C 1
ATOM 742 O O . LEU A 1 100 ? -10.625 6.352 24.717 1.00 96.38 100 LEU A O 1
ATOM 746 N N . SER A 1 101 ? -10.592 6.162 26.954 1.00 96.88 101 SER A N 1
ATOM 747 C CA . SER A 1 101 ? -9.153 5.881 27.043 1.00 96.88 101 SER A CA 1
ATOM 748 C C . SER A 1 101 ? -8.793 4.554 26.360 1.00 96.88 101 SER A C 1
ATOM 750 O O . SER A 1 101 ? -7.820 4.471 25.610 1.00 96.88 101 SER A O 1
ATOM 752 N N . THR A 1 102 ? -9.630 3.529 26.550 1.00 95.38 102 THR A N 1
ATOM 753 C CA . THR A 1 102 ? -9.479 2.219 25.900 1.00 95.38 102 THR A CA 1
ATOM 754 C C . THR A 1 102 ? -9.595 2.332 24.380 1.00 95.38 102 THR A C 1
ATOM 756 O O . THR A 1 102 ? -8.767 1.764 23.670 1.00 95.38 102 THR A O 1
ATOM 759 N N . ILE A 1 103 ? -10.558 3.107 23.867 1.00 97.44 103 ILE A N 1
ATOM 760 C CA . ILE A 1 103 ? -10.692 3.395 22.429 1.00 97.44 103 ILE A CA 1
ATOM 761 C C . ILE A 1 103 ? -9.412 4.041 21.890 1.00 97.44 103 ILE A C 1
ATOM 763 O O . ILE A 1 103 ? -8.888 3.578 20.879 1.00 97.44 103 ILE A O 1
ATOM 767 N N . GLY A 1 104 ? -8.865 5.046 22.582 1.00 97.00 104 GLY A N 1
ATOM 768 C CA . GLY A 1 104 ? -7.599 5.678 22.194 1.00 97.00 104 GLY A CA 1
ATOM 769 C C . GLY A 1 104 ? -6.444 4.673 22.108 1.00 97.00 104 GLY A C 1
ATOM 770 O O . GLY A 1 104 ? -5.756 4.596 21.092 1.00 97.00 104 GLY A O 1
ATOM 771 N N . ALA A 1 105 ? -6.290 3.814 23.120 1.00 97.56 105 ALA A N 1
ATOM 772 C CA . ALA A 1 105 ? -5.262 2.772 23.118 1.00 97.56 105 ALA A CA 1
ATOM 773 C C . ALA A 1 105 ? -5.443 1.742 21.981 1.00 97.56 105 ALA A C 1
ATOM 775 O O . ALA A 1 105 ? -4.461 1.263 21.404 1.00 97.56 105 ALA A O 1
ATOM 776 N N . LEU A 1 106 ? -6.689 1.397 21.634 1.00 97.31 106 LEU A N 1
ATOM 777 C CA . LEU A 1 106 ? -6.991 0.528 20.495 1.00 97.31 106 LEU A CA 1
ATOM 778 C C . LEU A 1 106 ? -6.659 1.210 19.158 1.00 97.31 106 LEU A C 1
ATOM 780 O O . LEU A 1 106 ? -6.068 0.569 18.290 1.00 97.31 106 LEU A O 1
ATOM 784 N N . GLN A 1 107 ? -6.969 2.499 19.000 1.00 97.81 107 GLN A N 1
ATOM 785 C CA . GLN A 1 107 ? -6.636 3.286 17.803 1.00 97.81 107 GLN A CA 1
ATOM 786 C C . GLN A 1 107 ? -5.118 3.403 17.592 1.00 97.81 107 GLN A C 1
ATOM 788 O O . GLN A 1 107 ? -4.625 3.224 16.472 1.00 97.81 107 GLN A O 1
ATOM 793 N N . ASP A 1 108 ? -4.355 3.611 18.666 1.00 98.06 108 ASP A N 1
ATOM 794 C CA . ASP A 1 108 ? -2.889 3.596 18.619 1.00 98.06 108 ASP A CA 1
ATOM 795 C C . ASP A 1 108 ? -2.357 2.235 18.147 1.00 98.06 108 ASP A C 1
ATOM 797 O O . ASP A 1 108 ? -1.403 2.151 17.364 1.00 98.06 108 ASP A O 1
ATOM 801 N N . ARG A 1 109 ? -2.996 1.143 18.583 1.00 97.62 109 ARG A N 1
ATOM 802 C CA . ARG A 1 109 ? -2.641 -0.208 18.141 1.00 97.62 109 ARG A CA 1
ATOM 803 C C . ARG A 1 109 ? -2.998 -0.450 16.674 1.00 97.62 109 ARG A C 1
ATOM 805 O O . ARG A 1 109 ? -2.171 -1.010 15.959 1.00 97.62 109 ARG A O 1
ATOM 812 N N . VAL A 1 110 ? -4.156 0.015 16.199 1.00 97.75 110 VAL A N 1
ATOM 813 C CA . VAL A 1 110 ? -4.529 -0.034 14.770 1.00 97.75 110 VAL A CA 1
ATOM 814 C C . VAL A 1 110 ? -3.497 0.698 13.913 1.00 97.75 110 VAL A C 1
ATOM 816 O O . VAL A 1 110 ? -3.075 0.183 12.876 1.00 97.75 110 VAL A O 1
ATOM 819 N N . THR A 1 111 ? -3.044 1.870 14.363 1.00 98.12 111 THR A N 1
ATOM 820 C CA . THR A 1 111 ? -2.013 2.654 13.668 1.00 98.12 111 THR A CA 1
ATOM 821 C C . THR A 1 111 ? -0.700 1.880 13.568 1.00 98.12 111 THR A C 1
ATOM 823 O O . THR A 1 111 ? -0.090 1.821 12.500 1.00 98.12 111 THR A O 1
ATOM 826 N N . ARG A 1 112 ? -0.283 1.226 14.658 1.00 98.19 112 ARG A N 1
ATOM 827 C CA . ARG A 1 112 ? 0.928 0.398 14.691 1.00 98.19 112 ARG A CA 1
ATOM 828 C C . ARG A 1 112 ? 0.844 -0.799 13.745 1.00 98.19 112 ARG A C 1
ATOM 830 O O . ARG A 1 112 ? 1.727 -0.960 12.913 1.00 98.19 112 ARG A O 1
ATOM 837 N N . VAL A 1 113 ? -0.239 -1.573 13.822 1.00 97.62 113 VAL A N 1
ATOM 838 C CA . VAL A 1 113 ? -0.473 -2.736 12.947 1.00 97.62 113 VAL A CA 1
ATOM 839 C C . VAL A 1 113 ? -0.511 -2.313 11.478 1.00 97.62 113 VAL A C 1
ATOM 841 O O . VAL A 1 113 ? 0.057 -2.983 10.621 1.00 97.62 113 VAL A O 1
ATOM 844 N N . THR A 1 114 ? -1.121 -1.163 11.175 1.00 97.06 114 THR A N 1
ATOM 845 C CA . THR A 1 114 ? -1.149 -0.619 9.808 1.00 97.06 114 THR A CA 1
ATOM 846 C C . THR A 1 114 ? 0.257 -0.302 9.303 1.00 97.06 114 THR A C 1
ATOM 848 O O . THR A 1 114 ? 0.596 -0.649 8.174 1.00 97.06 114 THR A O 1
ATOM 851 N N . ARG A 1 115 ? 1.102 0.301 10.145 1.00 97.44 115 ARG A N 1
ATOM 852 C CA . ARG A 1 115 ? 2.496 0.579 9.797 1.00 97.44 115 ARG A CA 1
ATOM 853 C C . ARG A 1 115 ? 3.299 -0.701 9.563 1.00 97.44 115 ARG A C 1
ATOM 855 O O . ARG A 1 115 ? 3.991 -0.790 8.555 1.00 97.44 115 ARG A O 1
ATOM 862 N N . GLU A 1 116 ? 3.190 -1.684 10.453 1.00 97.69 116 GLU A N 1
ATOM 863 C CA . GLU A 1 116 ? 3.860 -2.985 10.301 1.00 97.69 116 GLU A CA 1
ATOM 864 C C . GLU A 1 116 ? 3.44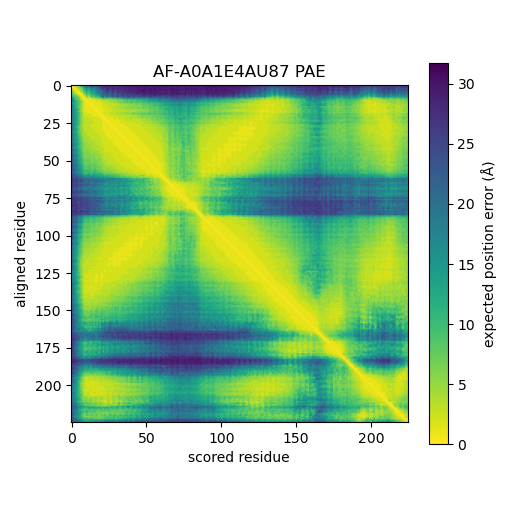5 -3.664 8.986 1.00 97.69 116 GLU A C 1
ATOM 866 O O . GLU A 1 116 ? 4.283 -4.134 8.215 1.00 97.69 116 GLU A O 1
ATOM 871 N N . ARG A 1 117 ? 2.149 -3.618 8.660 1.00 96.12 117 ARG A N 1
ATOM 872 C CA . ARG A 1 117 ? 1.600 -4.139 7.403 1.00 96.12 117 ARG A CA 1
ATOM 873 C C . ARG A 1 117 ? 2.180 -3.431 6.177 1.00 96.12 117 ARG A C 1
ATOM 875 O O . ARG A 1 117 ? 2.524 -4.083 5.189 1.00 96.12 117 ARG A O 1
ATOM 882 N N . ASP A 1 118 ? 2.326 -2.110 6.233 1.00 94.69 118 ASP A N 1
ATOM 883 C CA . ASP A 1 118 ? 2.932 -1.327 5.154 1.00 94.69 118 ASP A CA 1
ATOM 884 C C . ASP A 1 118 ? 4.432 -1.602 4.985 1.00 94.69 118 ASP A C 1
ATOM 886 O O . ASP A 1 118 ? 4.923 -1.609 3.851 1.00 94.69 118 ASP A O 1
ATOM 890 N N . GLU A 1 119 ? 5.150 -1.869 6.078 1.00 96.00 119 GLU A N 1
ATOM 891 C CA . GLU A 1 119 ? 6.564 -2.258 6.072 1.00 96.00 119 GLU A CA 1
ATOM 892 C C . GLU A 1 119 ? 6.756 -3.636 5.412 1.00 96.00 119 GLU A C 1
ATOM 894 O O . GLU A 1 119 ? 7.585 -3.770 4.505 1.00 96.00 119 GLU A O 1
ATOM 899 N N . VAL A 1 120 ? 5.926 -4.632 5.750 1.00 95.12 120 VAL A N 1
ATOM 900 C CA . VAL A 1 120 ? 5.945 -5.958 5.096 1.00 95.12 120 VAL A CA 1
ATOM 901 C C . VAL A 1 120 ? 5.605 -5.844 3.605 1.00 95.12 120 VAL A C 1
ATOM 903 O O . VAL A 1 120 ? 6.315 -6.386 2.753 1.00 95.12 120 VAL A O 1
ATOM 906 N N . ALA A 1 121 ? 4.567 -5.077 3.257 1.00 91.31 121 ALA A N 1
ATOM 907 C CA . ALA A 1 121 ? 4.201 -4.835 1.862 1.00 91.31 121 ALA A CA 1
ATOM 908 C C . ALA A 1 121 ? 5.305 -4.088 1.092 1.00 91.31 121 ALA A C 1
ATOM 910 O O . ALA A 1 121 ? 5.518 -4.324 -0.099 1.00 91.31 121 ALA A O 1
ATOM 911 N N . HIS A 1 122 ? 6.022 -3.171 1.746 1.00 90.00 122 HIS A N 1
ATOM 912 C CA . HIS A 1 122 ? 7.167 -2.495 1.146 1.00 90.00 122 HIS A CA 1
ATOM 913 C C . HIS A 1 122 ? 8.327 -3.455 0.882 1.00 90.00 122 HIS A C 1
ATOM 915 O O . HIS A 1 122 ? 8.881 -3.401 -0.214 1.00 90.00 122 HIS A O 1
ATOM 921 N N . SER A 1 123 ? 8.620 -4.366 1.811 1.00 90.56 123 SER A N 1
ATOM 922 C CA . SER A 1 123 ? 9.646 -5.399 1.638 1.00 90.56 123 SER A CA 1
ATOM 923 C C . SER A 1 123 ? 9.394 -6.264 0.395 1.00 90.56 123 SER A C 1
ATOM 925 O O . SER A 1 123 ? 10.284 -6.396 -0.442 1.00 90.56 123 SER A O 1
ATOM 927 N N . GLN A 1 124 ? 8.154 -6.732 0.174 1.00 89.69 124 GLN A N 1
ATOM 928 C CA . GLN A 1 124 ? 7.805 -7.472 -1.054 1.00 89.69 124 GLN A CA 1
ATOM 929 C C . GLN A 1 124 ? 8.111 -6.669 -2.329 1.00 89.69 124 GLN A C 1
ATOM 931 O O . GLN A 1 124 ? 8.648 -7.206 -3.299 1.00 89.69 124 GLN A O 1
ATOM 936 N N . ARG A 1 125 ? 7.792 -5.367 -2.335 1.00 87.88 125 ARG A N 1
ATOM 937 C CA . ARG A 1 125 ? 8.064 -4.484 -3.482 1.00 87.88 125 ARG A CA 1
ATOM 938 C C . ARG A 1 125 ? 9.561 -4.296 -3.722 1.00 87.88 125 ARG A C 1
ATOM 940 O O . ARG A 1 125 ? 9.964 -4.238 -4.880 1.00 87.88 125 ARG A O 1
ATOM 947 N N . LEU A 1 126 ? 10.363 -4.215 -2.661 1.00 88.75 126 LEU A N 1
ATOM 948 C CA . LEU A 1 126 ? 11.820 -4.143 -2.773 1.00 88.75 126 LEU A CA 1
ATOM 949 C C . LEU A 1 126 ? 12.389 -5.434 -3.363 1.00 88.75 126 LEU A C 1
ATOM 951 O O . LEU A 1 126 ? 13.151 -5.356 -4.315 1.00 88.75 126 LEU A O 1
ATOM 955 N N . SER A 1 127 ? 11.934 -6.608 -2.918 1.00 90.25 127 SER A N 1
ATOM 956 C CA . SER A 1 127 ? 12.385 -7.883 -3.497 1.00 90.25 127 SER A CA 1
ATOM 957 C C . SER A 1 127 ? 12.074 -8.005 -4.994 1.00 90.25 127 SER A C 1
ATOM 959 O O . SER A 1 127 ? 12.878 -8.542 -5.751 1.00 90.25 127 SER A O 1
ATOM 961 N N . ILE A 1 128 ? 10.924 -7.486 -5.441 1.00 86.94 128 ILE A N 1
ATOM 962 C CA . ILE A 1 128 ? 10.578 -7.428 -6.871 1.00 86.94 128 ILE A CA 1
ATOM 963 C C . ILE A 1 128 ? 11.505 -6.462 -7.617 1.00 86.94 128 ILE A C 1
ATOM 965 O O . ILE A 1 128 ? 11.970 -6.787 -8.707 1.00 86.94 128 ILE A O 1
ATOM 969 N N . ALA A 1 129 ? 11.772 -5.283 -7.047 1.00 84.19 129 ALA A N 1
ATOM 970 C CA . ALA A 1 129 ? 12.664 -4.295 -7.648 1.00 84.19 129 ALA A CA 1
ATOM 971 C C . ALA A 1 129 ? 14.098 -4.830 -7.779 1.00 84.19 129 ALA A C 1
ATOM 973 O O . ALA A 1 129 ? 14.694 -4.699 -8.845 1.00 84.19 129 ALA A O 1
ATOM 974 N N . ASP A 1 130 ? 14.603 -5.498 -6.742 1.00 89.50 130 ASP A N 1
ATOM 975 C CA . ASP A 1 130 ? 15.926 -6.123 -6.734 1.00 89.50 130 ASP A CA 1
ATOM 976 C C . ASP A 1 130 ? 16.018 -7.225 -7.797 1.00 89.50 130 ASP A C 1
ATOM 978 O O . ASP A 1 130 ? 16.962 -7.254 -8.585 1.00 89.50 130 ASP A O 1
ATOM 982 N N . ALA A 1 131 ? 14.996 -8.083 -7.902 1.00 88.94 131 ALA A N 1
ATOM 983 C CA . ALA A 1 131 ? 14.929 -9.112 -8.941 1.00 88.94 131 ALA A CA 1
ATOM 984 C C . ALA A 1 131 ? 14.857 -8.532 -10.367 1.00 88.94 131 ALA A C 1
ATOM 986 O O . ALA A 1 131 ? 15.288 -9.182 -11.320 1.00 88.94 131 ALA A O 1
ATOM 987 N N . ALA A 1 132 ? 14.321 -7.319 -10.526 1.00 86.19 132 ALA A N 1
ATOM 988 C CA . ALA A 1 132 ? 14.226 -6.625 -11.807 1.00 86.19 132 ALA A CA 1
ATOM 989 C C . ALA A 1 132 ? 15.441 -5.730 -12.122 1.00 86.19 132 ALA A C 1
ATOM 991 O O . ALA A 1 132 ? 15.489 -5.166 -13.218 1.00 86.19 132 ALA A O 1
ATOM 992 N N . SER A 1 133 ? 16.411 -5.588 -11.207 1.00 85.31 133 SER A N 1
ATOM 993 C CA . SER A 1 133 ? 17.497 -4.600 -11.318 1.00 85.31 133 SER A CA 1
ATOM 994 C C . SER A 1 133 ? 18.296 -4.741 -12.614 1.00 85.31 133 SER A C 1
ATOM 996 O O . SER A 1 133 ? 18.457 -3.764 -13.342 1.00 85.31 133 SER A O 1
ATOM 998 N N . ASP A 1 134 ? 18.717 -5.959 -12.959 1.00 85.75 134 ASP A N 1
ATOM 999 C CA . ASP A 1 134 ? 19.509 -6.209 -14.170 1.00 85.75 134 ASP A CA 1
ATOM 1000 C C . ASP A 1 134 ? 18.747 -5.832 -15.450 1.00 85.75 134 ASP A C 1
ATOM 1002 O O . ASP A 1 134 ? 19.324 -5.301 -16.400 1.00 85.75 134 ASP A O 1
ATOM 1006 N N . PHE A 1 135 ? 17.434 -6.083 -15.482 1.00 87.81 135 PHE A N 1
ATOM 1007 C CA . PHE A 1 135 ? 16.586 -5.706 -16.611 1.00 87.81 135 PHE A CA 1
ATOM 1008 C C . PHE A 1 135 ? 16.404 -4.184 -16.690 1.00 87.81 135 PHE A C 1
ATOM 1010 O O . PHE A 1 135 ? 16.444 -3.613 -17.777 1.00 87.81 135 PHE A O 1
ATOM 1017 N N . LEU A 1 136 ? 16.261 -3.507 -15.546 1.00 82.06 136 LEU A N 1
ATOM 1018 C CA . LEU A 1 136 ? 16.197 -2.044 -15.488 1.00 82.06 136 LEU A CA 1
ATOM 1019 C C . LEU A 1 136 ? 17.499 -1.395 -15.967 1.00 82.06 136 LEU A C 1
ATOM 1021 O O . LEU A 1 136 ? 17.448 -0.404 -16.695 1.00 82.06 136 LEU A O 1
ATOM 1025 N N . ASP A 1 137 ? 18.653 -1.948 -15.603 1.00 81.62 137 ASP A N 1
ATOM 1026 C CA . ASP A 1 137 ? 19.948 -1.437 -16.054 1.00 81.62 137 ASP A CA 1
ATOM 1027 C C . ASP A 1 137 ? 20.165 -1.656 -17.556 1.00 81.62 137 ASP A C 1
ATOM 1029 O O . ASP A 1 137 ? 20.703 -0.778 -18.232 1.00 81.62 137 ASP A O 1
ATOM 1033 N N . GLN A 1 138 ? 19.661 -2.760 -18.114 1.00 85.00 138 GLN A N 1
ATOM 1034 C CA . GLN A 1 138 ? 19.642 -2.974 -19.564 1.00 85.00 138 GLN A CA 1
ATOM 1035 C C . GLN A 1 138 ? 18.749 -1.958 -20.280 1.00 85.00 138 GLN A C 1
ATOM 1037 O O . GLN A 1 138 ? 19.199 -1.324 -21.231 1.00 85.00 138 GLN A O 1
ATOM 1042 N N . LEU A 1 139 ? 17.526 -1.724 -19.789 1.00 82.44 139 LEU A N 1
ATOM 1043 C CA . LEU A 1 139 ? 16.643 -0.696 -20.351 1.00 82.44 139 LEU A CA 1
ATOM 1044 C C . LEU A 1 139 ? 17.278 0.700 -20.288 1.00 82.44 139 LEU A C 1
ATOM 1046 O O . LEU A 1 139 ? 17.160 1.475 -21.235 1.00 82.44 139 LEU A O 1
ATOM 1050 N N . ARG A 1 140 ? 17.984 1.024 -19.198 1.00 76.62 140 ARG A N 1
ATOM 1051 C CA . ARG A 1 140 ? 18.746 2.277 -19.084 1.00 76.62 140 ARG A CA 1
ATOM 1052 C C . ARG A 1 140 ? 19.864 2.351 -20.121 1.00 76.62 140 ARG A C 1
ATOM 1054 O O . ARG A 1 140 ? 20.021 3.390 -20.755 1.00 76.62 140 ARG A O 1
ATOM 1061 N N . ALA A 1 141 ? 20.620 1.273 -20.318 1.00 75.44 141 ALA A N 1
ATOM 1062 C CA . ALA A 1 141 ? 21.671 1.226 -21.331 1.00 75.44 141 ALA A C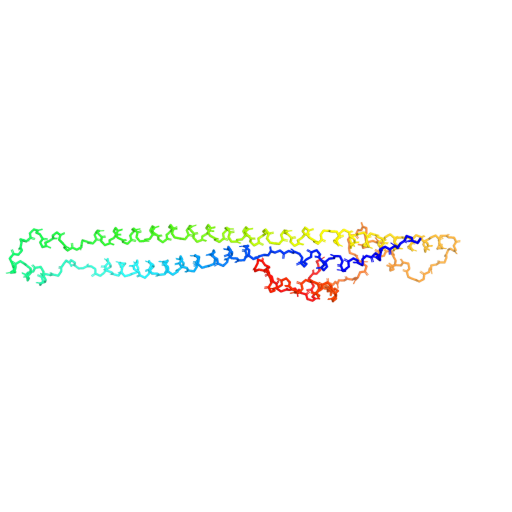A 1
ATOM 1063 C C . ALA A 1 141 ? 21.104 1.417 -22.750 1.00 75.44 141 ALA A C 1
ATOM 1065 O O . ALA A 1 141 ? 21.629 2.225 -23.513 1.00 75.44 141 ALA A O 1
ATOM 1066 N N . GLU A 1 142 ? 19.986 0.760 -23.075 1.00 82.75 142 GLU A N 1
ATOM 1067 C CA . GLU A 1 142 ? 19.287 0.924 -24.357 1.00 82.75 142 GLU A CA 1
ATOM 1068 C C . GLU A 1 142 ? 18.785 2.361 -24.567 1.00 82.75 142 GLU A C 1
ATOM 1070 O O . GLU A 1 142 ? 18.877 2.900 -25.674 1.00 82.75 142 GLU A O 1
ATOM 1075 N N . GLN A 1 143 ? 18.281 3.009 -23.510 1.00 78.94 143 GLN A N 1
ATOM 1076 C CA . GLN A 1 143 ? 17.877 4.417 -23.552 1.00 78.94 143 GLN A CA 1
ATOM 1077 C C . GLN A 1 143 ? 19.060 5.341 -23.856 1.00 78.94 143 GLN A C 1
ATOM 1079 O O . GLN A 1 143 ? 18.926 6.245 -24.684 1.00 78.94 143 GLN A O 1
ATOM 1084 N N . VAL A 1 144 ? 20.217 5.107 -23.228 1.00 73.00 144 VAL A N 1
ATOM 1085 C CA . VAL A 1 144 ? 21.441 5.876 -23.496 1.00 73.00 144 VAL A CA 1
ATOM 1086 C C . VAL A 1 144 ? 21.904 5.665 -24.937 1.00 73.00 144 VAL A C 1
ATOM 1088 O O . VAL A 1 144 ? 22.112 6.643 -25.650 1.00 73.00 144 VAL A O 1
ATOM 1091 N N . GLU A 1 145 ? 21.972 4.421 -25.416 1.00 77.81 145 GLU A N 1
ATOM 1092 C CA . GLU A 1 145 ? 22.372 4.123 -26.798 1.00 77.81 145 GLU A CA 1
ATOM 1093 C C . GLU A 1 145 ? 21.415 4.766 -27.819 1.00 77.81 145 GLU A C 1
ATOM 1095 O O . GLU A 1 145 ? 21.826 5.309 -28.849 1.00 77.81 145 GLU A O 1
ATOM 1100 N N . ALA A 1 146 ? 20.105 4.737 -27.556 1.00 83.31 146 ALA A N 1
ATOM 1101 C CA . ALA A 1 146 ? 19.123 5.421 -28.392 1.00 83.31 146 ALA A CA 1
ATOM 1102 C C . ALA A 1 146 ? 19.350 6.943 -28.420 1.00 83.31 146 ALA A C 1
ATOM 1104 O O . ALA A 1 146 ? 19.315 7.542 -29.499 1.00 83.31 146 ALA A O 1
ATOM 1105 N N . ALA A 1 147 ? 19.632 7.559 -27.270 1.00 77.25 147 ALA A N 1
ATOM 1106 C CA . ALA A 1 147 ? 19.943 8.983 -27.182 1.00 77.25 147 ALA A CA 1
ATOM 1107 C C . ALA A 1 147 ? 21.237 9.343 -27.939 1.00 77.25 147 ALA A C 1
ATOM 1109 O O . ALA A 1 147 ? 21.259 10.312 -28.701 1.00 77.25 147 ALA A O 1
ATOM 1110 N N . GLU A 1 148 ? 22.293 8.537 -27.808 1.00 73.56 148 GLU A N 1
ATOM 1111 C CA . GLU A 1 148 ? 23.564 8.720 -28.522 1.00 73.56 148 GLU A CA 1
ATOM 1112 C C . GLU A 1 148 ? 23.407 8.608 -30.043 1.00 73.56 148 GLU A C 1
ATOM 1114 O O . GLU A 1 148 ? 24.013 9.379 -30.796 1.00 73.56 148 GLU A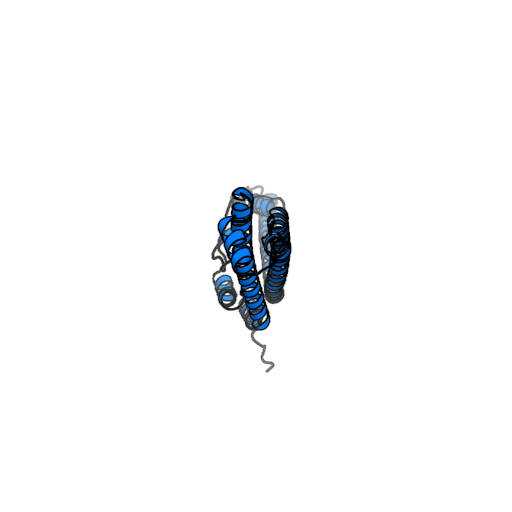 O 1
ATOM 1119 N N . ARG A 1 149 ? 22.549 7.697 -30.520 1.00 81.31 149 ARG A N 1
ATOM 1120 C CA . ARG A 1 149 ? 22.235 7.572 -31.952 1.00 81.31 149 ARG A CA 1
ATOM 1121 C C . ARG A 1 149 ? 21.540 8.817 -32.497 1.00 81.31 149 ARG A C 1
ATOM 1123 O O . ARG A 1 149 ? 21.887 9.268 -33.589 1.00 81.31 149 ARG A O 1
ATOM 1130 N N . ILE A 1 150 ? 20.608 9.396 -31.739 1.00 83.56 150 ILE A N 1
ATOM 1131 C CA . ILE A 1 150 ? 19.928 10.646 -32.115 1.00 83.56 150 ILE A CA 1
ATOM 1132 C C . ILE A 1 150 ? 20.934 11.803 -32.185 1.00 83.56 150 ILE A C 1
ATOM 1134 O O . ILE A 1 150 ? 20.964 12.525 -33.181 1.00 83.56 150 ILE A O 1
ATOM 1138 N N . LEU A 1 151 ? 21.805 11.938 -31.179 1.00 72.06 151 LEU A N 1
ATOM 1139 C CA . LEU A 1 151 ? 22.869 12.951 -31.161 1.00 72.06 151 LEU A CA 1
ATOM 1140 C C . LEU A 1 151 ? 23.827 12.807 -32.351 1.00 72.06 151 LEU A C 1
ATOM 1142 O O . LEU A 1 151 ? 24.160 13.792 -33.011 1.00 72.06 151 LEU A O 1
ATOM 1146 N N . THR A 1 152 ? 24.249 11.579 -32.650 1.00 72.88 152 THR A N 1
ATOM 1147 C CA . THR A 1 152 ? 25.162 11.286 -33.764 1.00 72.88 152 THR A CA 1
ATOM 1148 C C . THR A 1 152 ? 24.532 11.628 -35.115 1.00 72.88 152 THR A C 1
ATOM 1150 O O . THR A 1 152 ? 25.193 12.208 -35.978 1.00 72.88 152 THR A O 1
ATOM 1153 N N . ALA A 1 153 ? 23.245 11.322 -35.299 1.00 78.94 153 ALA A N 1
ATOM 1154 C CA . ALA A 1 153 ? 22.514 11.663 -36.515 1.00 78.94 153 ALA A CA 1
ATOM 1155 C C . ALA A 1 153 ? 22.387 13.186 -36.709 1.00 78.94 153 ALA A C 1
ATOM 1157 O O . ALA A 1 153 ? 22.624 13.679 -37.814 1.00 78.94 153 ALA A O 1
ATOM 1158 N N . ASP A 1 154 ? 22.082 13.940 -35.646 1.00 78.75 154 ASP A N 1
ATOM 1159 C CA . ASP A 1 154 ? 22.050 15.411 -35.682 1.00 78.75 154 ASP A CA 1
ATOM 1160 C C . ASP A 1 154 ? 23.418 15.997 -36.048 1.00 78.75 154 ASP A C 1
ATOM 1162 O O . ASP A 1 154 ? 23.523 16.840 -36.940 1.00 78.75 154 ASP A O 1
ATOM 1166 N N . ALA A 1 155 ? 24.485 15.497 -35.418 1.00 70.56 155 ALA A N 1
ATOM 1167 C CA . ALA A 1 155 ? 25.850 15.913 -35.722 1.00 70.56 155 ALA A CA 1
ATOM 1168 C C . ALA A 1 155 ? 26.209 15.663 -37.198 1.00 70.56 155 ALA A C 1
ATOM 1170 O O . ALA A 1 155 ? 26.788 16.540 -37.844 1.00 70.56 155 ALA A O 1
ATOM 1171 N N . ALA A 1 156 ? 25.815 14.514 -37.758 1.00 73.88 156 ALA A N 1
ATOM 1172 C CA . ALA A 1 156 ? 26.014 14.203 -39.172 1.00 73.88 156 ALA A CA 1
ATOM 1173 C C . ALA A 1 156 ? 25.240 15.164 -40.094 1.00 73.88 156 ALA A C 1
ATOM 1175 O O . ALA A 1 156 ? 25.799 15.655 -41.077 1.00 73.88 156 ALA A O 1
ATOM 1176 N N . MET A 1 157 ? 23.985 15.494 -39.768 1.00 74.12 157 MET A N 1
ATOM 1177 C CA . MET A 1 157 ? 23.187 16.457 -40.540 1.00 74.12 157 MET A CA 1
ATOM 1178 C C . MET A 1 157 ? 23.775 17.870 -40.493 1.00 74.12 157 MET A C 1
ATOM 1180 O O . MET A 1 157 ? 23.885 18.522 -41.533 1.00 74.12 157 MET A O 1
ATOM 1184 N N . ARG A 1 158 ? 24.235 18.327 -39.324 1.00 72.25 158 ARG A N 1
ATOM 1185 C CA . ARG A 1 158 ? 24.917 19.623 -39.189 1.00 72.25 158 ARG A CA 1
ATOM 1186 C C . ARG A 1 158 ? 26.235 19.662 -39.944 1.00 72.25 158 ARG A C 1
ATOM 1188 O O . ARG A 1 158 ? 26.536 20.679 -40.561 1.00 72.25 158 ARG A O 1
ATOM 1195 N N . ALA A 1 159 ? 27.005 18.575 -39.922 1.00 69.88 159 ALA A N 1
ATOM 1196 C CA . ALA A 1 159 ? 28.237 18.469 -40.696 1.00 69.88 159 ALA A CA 1
ATOM 1197 C C . ALA A 1 159 ? 27.953 18.575 -42.203 1.00 69.88 159 ALA A C 1
ATOM 1199 O O . ALA A 1 159 ? 28.611 19.346 -42.900 1.00 69.88 159 ALA A O 1
ATOM 1200 N N . LEU A 1 160 ? 26.923 17.877 -42.697 1.00 67.06 160 LEU A N 1
ATOM 1201 C CA . LEU A 1 160 ? 26.479 17.981 -44.090 1.00 67.06 160 LEU A CA 1
ATOM 1202 C C . LEU A 1 160 ? 26.023 19.401 -44.445 1.00 67.06 160 LEU A C 1
ATOM 1204 O O . LEU A 1 160 ? 26.430 19.928 -45.480 1.00 67.06 160 LEU A O 1
ATOM 1208 N N . HIS A 1 161 ? 25.236 20.051 -43.586 1.00 71.81 161 HIS A N 1
ATOM 1209 C CA . HIS A 1 161 ? 24.822 21.442 -43.784 1.00 71.81 161 HIS A CA 1
ATOM 1210 C C . HIS A 1 161 ? 26.029 22.392 -43.796 1.00 71.81 161 HIS A C 1
ATOM 1212 O O . HIS A 1 161 ? 26.141 23.221 -44.695 1.00 71.81 161 HIS A O 1
ATOM 1218 N N . HIS A 1 162 ? 26.971 22.246 -42.862 1.00 67.75 162 HIS A N 1
ATOM 1219 C CA . HIS A 1 162 ? 28.168 23.084 -42.795 1.00 67.75 162 HIS A CA 1
ATOM 1220 C C . HIS A 1 162 ? 29.004 23.013 -44.081 1.00 67.75 162 HIS A C 1
ATOM 1222 O O . HIS A 1 162 ? 29.466 24.041 -44.569 1.00 67.75 162 HIS A O 1
ATOM 1228 N N . VAL A 1 163 ? 29.165 21.813 -44.648 1.00 71.56 163 VAL A N 1
ATOM 1229 C CA . VAL A 1 163 ? 29.959 21.596 -45.868 1.00 71.56 163 VAL A CA 1
ATOM 1230 C C . VAL A 1 163 ? 29.218 22.043 -47.132 1.00 71.56 163 VAL A C 1
ATOM 1232 O O . VAL A 1 163 ? 29.840 22.567 -48.051 1.00 71.56 163 VAL A O 1
ATOM 1235 N N . THR A 1 164 ? 27.903 21.830 -47.206 1.00 76.75 164 THR A N 1
ATOM 1236 C CA . THR A 1 164 ? 27.126 22.076 -48.436 1.00 76.75 164 THR A CA 1
ATOM 1237 C C . THR A 1 164 ? 26.478 23.458 -48.495 1.00 76.75 164 THR A C 1
ATOM 1239 O O . THR A 1 164 ? 26.103 23.907 -49.575 1.00 76.75 164 THR A O 1
ATOM 1242 N N . GLY A 1 165 ? 26.296 24.128 -47.353 1.00 72.25 165 GLY A N 1
ATOM 1243 C CA . GLY A 1 165 ? 25.525 25.370 -47.238 1.00 72.25 165 GLY A CA 1
ATOM 1244 C C . GLY A 1 165 ? 24.028 25.209 -47.537 1.00 72.25 165 GLY A C 1
ATOM 1245 O O . GLY A 1 165 ? 23.289 26.192 -47.520 1.00 72.25 165 GLY A O 1
ATOM 1246 N N . CYS A 1 166 ? 23.562 23.989 -47.823 1.00 70.56 166 CYS A N 1
ATOM 1247 C CA . CYS A 1 166 ? 22.166 23.699 -48.111 1.00 70.56 166 CYS A CA 1
ATOM 1248 C C . CYS A 1 166 ? 21.433 23.317 -46.826 1.00 70.56 166 CYS A C 1
ATOM 1250 O O . CYS A 1 166 ? 21.837 22.404 -46.106 1.00 70.56 166 CYS A O 1
ATOM 1252 N N . TRP A 1 167 ? 20.315 23.992 -46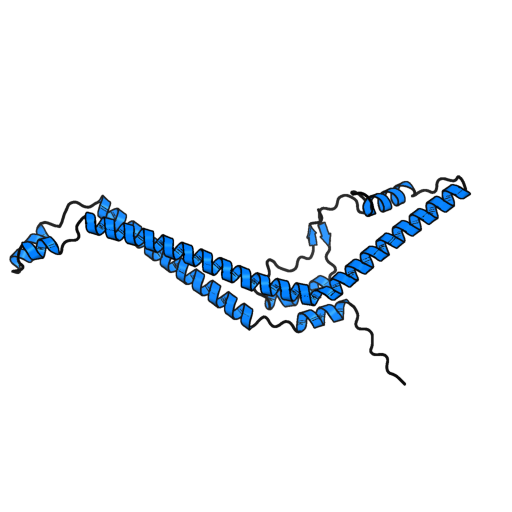.572 1.00 69.88 167 TRP A N 1
ATOM 1253 C CA . TRP A 1 167 ? 19.433 23.647 -45.466 1.00 69.88 167 TRP A CA 1
ATOM 1254 C C . TRP A 1 167 ? 18.641 22.385 -45.824 1.00 69.88 167 TRP A C 1
ATOM 1256 O O . TRP A 1 167 ? 17.799 22.404 -46.724 1.00 69.88 167 TRP A O 1
ATOM 1266 N N . LEU A 1 168 ? 18.932 21.275 -45.146 1.00 68.62 168 LEU A N 1
ATOM 1267 C CA . LEU A 1 168 ? 18.214 20.017 -45.334 1.00 68.62 168 LEU A CA 1
ATOM 1268 C C . LEU A 1 168 ? 16.897 20.063 -44.543 1.00 68.62 168 LEU A C 1
ATOM 1270 O O . LEU A 1 168 ? 16.867 20.432 -43.368 1.00 68.62 168 LEU A O 1
ATOM 1274 N N . GLY A 1 169 ? 15.784 19.699 -45.186 1.00 67.94 169 GLY A N 1
ATOM 1275 C CA . GLY A 1 169 ? 14.496 19.582 -44.502 1.00 67.94 169 GLY A CA 1
ATOM 1276 C C . GLY A 1 169 ? 14.589 18.580 -43.346 1.00 67.94 169 GLY A C 1
ATOM 1277 O O . GLY A 1 169 ? 15.027 17.454 -43.552 1.00 67.94 169 GLY A O 1
ATOM 1278 N N . GLY A 1 170 ? 14.190 18.992 -42.137 1.00 67.38 170 GLY A N 1
ATOM 1279 C CA . GLY A 1 170 ? 14.255 18.161 -40.923 1.00 67.38 170 GLY A CA 1
ATOM 1280 C C . GLY A 1 170 ? 15.206 18.666 -39.828 1.00 67.38 170 GLY A C 1
ATOM 1281 O O . GLY A 1 170 ? 15.066 18.234 -38.687 1.00 67.38 170 GLY A O 1
ATOM 1282 N N . ASP A 1 171 ? 16.079 19.640 -40.116 1.00 73.25 171 ASP A N 1
ATOM 1283 C CA . ASP A 1 171 ? 17.064 20.190 -39.159 1.00 73.25 171 ASP A CA 1
ATOM 1284 C C . ASP A 1 171 ? 16.411 20.734 -37.870 1.00 73.25 171 ASP A C 1
ATOM 1286 O O . ASP A 1 171 ? 16.879 20.489 -36.761 1.00 73.25 171 ASP A O 1
ATOM 1290 N N . ARG A 1 172 ? 15.233 21.369 -37.982 1.00 73.88 172 ARG A N 1
ATOM 1291 C CA . ARG A 1 172 ? 14.450 21.814 -36.813 1.00 73.88 172 ARG A CA 1
ATOM 1292 C C . ARG A 1 172 ? 13.974 20.650 -35.938 1.00 73.88 172 ARG A C 1
ATOM 1294 O O . ARG A 1 172 ? 14.005 20.775 -34.721 1.00 73.88 172 ARG A O 1
ATOM 1301 N N . ALA A 1 173 ? 13.501 19.556 -36.534 1.00 75.94 173 ALA A N 1
ATOM 1302 C CA . ALA A 1 173 ? 12.995 18.408 -35.781 1.00 75.94 173 ALA A CA 1
ATOM 1303 C C . ALA A 1 173 ? 14.139 17.649 -35.094 1.00 75.94 173 ALA A C 1
ATOM 1305 O O . ALA A 1 173 ? 13.996 17.251 -33.945 1.00 75.94 173 ALA A O 1
ATOM 1306 N N . SER A 1 174 ? 15.286 17.523 -35.766 1.00 75.44 174 SER A N 1
ATOM 1307 C CA . SER A 1 174 ? 16.500 16.942 -35.187 1.00 75.44 174 SER A CA 1
ATOM 1308 C C . SER A 1 174 ? 17.068 17.787 -34.047 1.00 75.44 174 SER A C 1
ATOM 1310 O O . SER A 1 174 ? 17.348 17.274 -32.965 1.00 75.44 174 SER A O 1
ATOM 1312 N N . LYS A 1 175 ? 17.139 19.109 -34.236 1.00 75.12 175 LYS A N 1
ATOM 1313 C CA . LYS A 1 175 ? 17.531 20.038 -33.177 1.00 75.12 175 LYS A CA 1
ATOM 1314 C C . LYS A 1 175 ? 16.600 19.941 -31.967 1.00 75.12 175 LYS A C 1
ATOM 1316 O O . LYS A 1 175 ? 17.104 19.870 -30.854 1.00 75.12 175 LYS A O 1
ATOM 1321 N N . LEU A 1 176 ? 15.281 19.896 -32.177 1.00 77.94 176 LEU A N 1
ATOM 1322 C CA . LEU A 1 176 ? 14.310 19.693 -31.096 1.00 77.94 176 LEU A CA 1
ATOM 1323 C C . LEU A 1 176 ? 14.505 18.332 -30.417 1.00 77.94 176 LEU A C 1
ATOM 1325 O O . LEU A 1 176 ? 14.490 18.277 -29.199 1.00 77.94 176 LEU A O 1
ATOM 1329 N N . ALA A 1 177 ? 14.789 17.264 -31.169 1.00 76.19 177 ALA A N 1
ATOM 1330 C CA . ALA A 1 177 ? 15.092 15.947 -30.609 1.00 76.19 177 ALA A CA 1
ATOM 1331 C C . ALA A 1 177 ? 16.289 15.974 -29.651 1.00 76.19 177 ALA A C 1
ATOM 1333 O O . ALA A 1 177 ? 16.220 15.445 -28.544 1.00 76.19 177 ALA A O 1
ATOM 1334 N N . VAL A 1 178 ? 17.379 16.614 -30.076 1.00 73.88 178 VAL A N 1
ATOM 1335 C CA . VAL A 1 178 ? 18.593 16.785 -29.273 1.00 73.88 178 VAL A CA 1
ATOM 1336 C C . VAL A 1 178 ? 18.355 17.722 -28.094 1.00 73.88 178 VAL A C 1
ATOM 1338 O O . VAL A 1 178 ? 18.823 17.437 -26.993 1.00 73.88 178 VAL A O 1
ATOM 1341 N N . GLU A 1 179 ? 17.617 18.815 -28.290 1.00 75.75 179 GLU A N 1
ATOM 1342 C CA . GLU A 1 179 ? 17.197 19.703 -27.205 1.00 75.75 179 GLU A CA 1
ATOM 1343 C C . GLU A 1 179 ? 16.371 18.910 -26.192 1.00 75.75 179 GLU A C 1
ATOM 1345 O O . GLU A 1 179 ? 16.800 18.815 -25.058 1.00 75.75 179 GLU A O 1
ATOM 1350 N N . GLY A 1 180 ? 15.335 18.173 -26.589 1.00 74.56 180 GLY A N 1
ATOM 1351 C CA . GLY A 1 180 ? 14.537 17.336 -25.692 1.00 74.56 180 GLY A CA 1
ATOM 1352 C C . GLY A 1 180 ? 15.321 16.262 -24.926 1.00 74.56 180 GLY A C 1
ATOM 1353 O O . GLY A 1 180 ? 14.925 15.913 -23.817 1.00 74.56 180 GLY A O 1
ATOM 1354 N N . LEU A 1 181 ? 16.437 15.763 -25.471 1.00 72.38 181 LEU A N 1
ATOM 1355 C CA . LEU A 1 181 ? 17.349 14.846 -24.772 1.00 72.38 181 LEU A CA 1
ATOM 1356 C C . LEU A 1 181 ? 18.318 15.559 -23.810 1.00 72.38 181 LEU A C 1
ATOM 1358 O O . LEU A 1 181 ? 18.766 14.953 -22.841 1.00 72.38 181 LEU A O 1
ATOM 1362 N N . THR A 1 182 ? 18.674 16.822 -24.073 1.00 60.88 182 THR A N 1
ATOM 1363 C CA . THR A 1 182 ? 19.750 17.544 -23.358 1.00 60.88 182 THR A CA 1
ATOM 1364 C C . THR A 1 182 ? 19.264 18.708 -22.484 1.00 60.88 182 THR A C 1
ATOM 1366 O O . THR A 1 182 ? 19.980 19.131 -21.575 1.00 60.88 182 THR A O 1
ATOM 1369 N N . LYS A 1 183 ? 18.067 19.241 -22.749 1.00 52.44 183 LYS A N 1
ATOM 1370 C CA . LYS A 1 183 ? 17.408 20.405 -22.137 1.00 52.44 183 LYS A CA 1
ATOM 1371 C C . LYS A 1 183 ? 15.886 20.292 -22.338 1.00 52.44 183 LYS A C 1
ATOM 1373 O O . LYS A 1 183 ? 15.402 20.488 -23.441 1.00 52.44 183 LYS A O 1
ATOM 1378 N N . GLY A 1 184 ? 15.168 19.992 -21.255 1.00 57.41 184 GLY A N 1
ATOM 1379 C CA . GLY A 1 184 ? 13.723 19.717 -21.185 1.00 57.41 184 GLY A CA 1
ATOM 1380 C C . GLY A 1 184 ? 12.807 20.294 -22.281 1.00 57.41 184 GLY A C 1
ATOM 1381 O O . GLY A 1 184 ? 12.886 21.471 -22.626 1.00 57.41 184 GLY A O 1
ATOM 1382 N N . ASP A 1 185 ? 11.887 19.420 -22.705 1.00 54.78 185 ASP A N 1
ATOM 1383 C CA . ASP A 1 185 ? 10.813 19.546 -23.701 1.00 54.78 185 ASP A CA 1
ATOM 1384 C C . ASP A 1 185 ? 11.189 19.434 -25.190 1.00 54.78 185 ASP A C 1
ATOM 1386 O O . ASP A 1 185 ? 11.177 20.399 -25.951 1.00 54.78 185 ASP A O 1
ATOM 1390 N N . GLY A 1 186 ? 11.320 18.176 -25.646 1.00 54.50 186 GLY A N 1
ATOM 1391 C CA . GLY A 1 186 ? 10.599 17.760 -26.857 1.00 54.50 186 GLY A CA 1
ATOM 1392 C C . GLY A 1 186 ? 11.326 16.896 -27.891 1.00 54.50 186 GLY A C 1
ATOM 1393 O O . GLY A 1 186 ? 11.842 17.417 -28.869 1.00 54.50 186 GLY A O 1
ATOM 1394 N N . LEU A 1 187 ? 11.159 15.569 -27.808 1.00 55.03 187 LEU A N 1
ATOM 1395 C CA . LEU A 1 187 ? 11.212 14.683 -28.991 1.00 55.03 187 LEU A CA 1
ATOM 1396 C C . LEU A 1 187 ? 9.852 14.038 -29.313 1.00 55.03 187 LEU A C 1
ATOM 1398 O O . LEU A 1 187 ? 9.506 13.858 -30.476 1.00 55.03 187 LEU A O 1
ATOM 1402 N N . LEU A 1 188 ? 9.048 13.719 -28.294 1.00 54.12 188 LEU A N 1
ATOM 1403 C CA . LEU A 1 188 ? 7.796 12.964 -28.459 1.00 54.12 188 LEU A CA 1
ATOM 1404 C C . LEU A 1 188 ? 6.518 13.826 -28.429 1.00 54.12 188 LEU A C 1
ATOM 1406 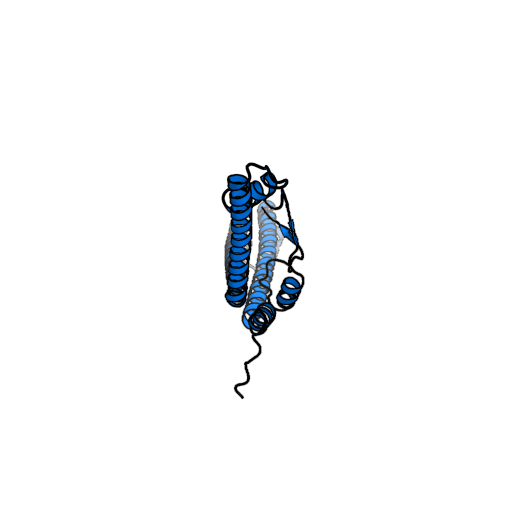O O . LEU A 1 188 ? 5.416 13.276 -28.524 1.00 54.12 188 LEU A O 1
ATOM 1410 N N . GLY A 1 189 ? 6.660 15.155 -28.327 1.00 57.25 189 GLY A N 1
ATOM 1411 C CA . GLY A 1 189 ? 5.554 16.080 -28.051 1.00 57.25 189 GLY A CA 1
ATOM 1412 C C . GLY A 1 189 ? 4.979 15.907 -26.637 1.00 57.25 189 GLY A C 1
ATOM 1413 O O . GLY A 1 189 ? 5.478 15.102 -25.854 1.00 57.25 189 GLY A O 1
ATOM 1414 N N . TYR A 1 190 ? 3.918 16.652 -26.308 1.00 58.09 190 TYR A N 1
ATOM 1415 C CA . TYR A 1 190 ? 3.207 16.473 -25.038 1.00 58.09 190 TYR A CA 1
ATOM 1416 C C . TYR A 1 190 ? 2.465 15.132 -25.042 1.00 58.09 190 TYR A C 1
ATOM 1418 O O . TYR A 1 190 ? 1.554 14.920 -25.848 1.00 58.09 190 TYR A O 1
ATOM 1426 N N . ARG A 1 191 ? 2.849 14.225 -24.142 1.00 55.06 191 ARG A N 1
ATOM 1427 C CA . ARG A 1 191 ? 2.146 12.963 -23.900 1.00 55.06 191 ARG A CA 1
ATOM 1428 C C . ARG A 1 191 ? 1.873 12.820 -22.416 1.00 55.06 191 ARG A C 1
ATOM 1430 O O . ARG A 1 191 ? 2.797 12.856 -21.623 1.00 55.06 191 ARG A O 1
ATOM 1437 N N . THR A 1 192 ? 0.615 12.586 -22.065 1.00 58.47 192 THR A N 1
ATOM 1438 C CA . THR A 1 192 ? 0.204 12.310 -20.681 1.00 58.47 192 THR A CA 1
ATOM 1439 C C . THR A 1 192 ? 0.347 10.837 -20.308 1.00 58.47 192 THR A C 1
ATOM 1441 O O . THR A 1 192 ? 0.251 10.494 -19.131 1.00 58.47 192 THR A O 1
ATOM 1444 N N . LYS A 1 193 ? 0.545 9.954 -21.300 1.00 63.62 193 LYS A N 1
ATOM 1445 C CA . LYS A 1 193 ? 0.613 8.501 -21.125 1.00 63.62 193 LYS A CA 1
ATOM 1446 C C . LYS A 1 193 ? 1.594 7.821 -22.081 1.00 63.62 193 LYS A C 1
ATOM 1448 O O . LYS A 1 193 ? 1.745 8.245 -23.230 1.00 63.62 193 LYS A O 1
ATOM 1453 N N . ALA A 1 194 ? 2.178 6.715 -21.626 1.00 66.69 194 ALA A N 1
ATOM 1454 C CA . ALA A 1 194 ? 2.966 5.783 -22.427 1.00 66.69 194 ALA A CA 1
ATOM 1455 C C . ALA A 1 194 ? 2.445 4.352 -22.276 1.00 66.69 194 ALA A C 1
ATOM 1457 O O . ALA A 1 194 ? 2.098 3.915 -21.180 1.00 66.69 194 ALA A O 1
ATOM 1458 N N . THR A 1 195 ? 2.414 3.620 -23.388 1.00 75.44 195 THR A N 1
ATOM 1459 C CA . THR A 1 195 ? 2.066 2.197 -23.420 1.00 75.44 195 THR A CA 1
ATOM 1460 C C . THR A 1 195 ? 3.214 1.368 -22.853 1.00 75.44 195 THR A C 1
ATOM 1462 O O . THR A 1 195 ? 4.363 1.537 -23.262 1.00 75.44 195 THR A O 1
ATOM 1465 N N . VAL A 1 196 ? 2.900 0.456 -21.935 1.00 75.31 196 VAL A N 1
ATOM 1466 C CA . VAL A 1 196 ? 3.864 -0.516 -21.409 1.00 75.31 196 VAL A CA 1
ATOM 1467 C C . VAL A 1 196 ? 4.010 -1.660 -22.418 1.00 75.31 196 VAL A C 1
ATOM 1469 O O . VAL A 1 196 ? 2.990 -2.156 -22.905 1.00 75.31 196 VAL A O 1
ATOM 1472 N N . PRO A 1 197 ? 5.236 -2.107 -22.749 1.00 82.06 197 PRO A N 1
ATOM 1473 C CA . PRO A 1 197 ? 5.430 -3.250 -23.636 1.00 82.06 197 PRO A CA 1
ATOM 1474 C C . PRO A 1 197 ? 4.651 -4.492 -23.155 1.00 82.06 197 PRO A C 1
ATOM 1476 O O . PRO A 1 197 ? 4.747 -4.833 -21.972 1.00 82.06 197 PRO A O 1
ATOM 1479 N N . PRO A 1 198 ? 3.912 -5.198 -24.037 1.00 81.19 198 PRO A N 1
ATOM 1480 C CA . PRO A 1 198 ? 3.089 -6.348 -23.648 1.00 81.19 198 PRO A CA 1
ATOM 1481 C C . PRO A 1 198 ? 3.864 -7.451 -22.926 1.00 81.19 198 PRO A C 1
ATOM 1483 O O . PRO A 1 198 ? 3.338 -8.050 -21.993 1.00 81.19 198 PRO A O 1
ATOM 1486 N N . ASP A 1 199 ? 5.120 -7.673 -23.309 1.00 78.31 199 ASP A N 1
ATOM 1487 C CA . ASP A 1 199 ? 5.981 -8.691 -22.704 1.00 78.31 199 ASP A CA 1
ATOM 1488 C C . ASP A 1 199 ? 6.336 -8.343 -21.248 1.00 78.31 199 ASP A C 1
ATOM 1490 O O . ASP A 1 199 ? 6.331 -9.212 -20.382 1.00 78.31 199 ASP A O 1
ATOM 1494 N N . VAL A 1 200 ? 6.541 -7.054 -20.938 1.00 79.44 200 VAL A N 1
ATOM 1495 C CA . VAL A 1 200 ? 6.741 -6.577 -19.556 1.00 79.44 200 VAL A CA 1
ATOM 1496 C C . VAL A 1 200 ? 5.463 -6.771 -18.741 1.00 79.44 200 VAL A C 1
ATOM 1498 O O . VAL A 1 200 ? 5.515 -7.245 -17.607 1.00 79.44 200 VAL A O 1
ATOM 1501 N N . VAL A 1 201 ? 4.300 -6.450 -19.320 1.00 80.44 201 VAL A N 1
ATOM 1502 C CA . VAL A 1 201 ? 3.004 -6.691 -18.666 1.00 80.44 201 VAL A CA 1
ATOM 1503 C C . VAL A 1 201 ? 2.820 -8.184 -18.384 1.00 80.44 201 VAL A C 1
ATOM 1505 O O . VAL A 1 201 ? 2.439 -8.553 -17.276 1.00 80.44 201 VAL A O 1
ATOM 1508 N N . ALA A 1 202 ? 3.127 -9.047 -19.355 1.00 83.19 202 ALA A N 1
ATOM 1509 C CA . ALA A 1 202 ? 3.028 -10.495 -19.219 1.00 83.19 202 ALA A CA 1
ATOM 1510 C C . ALA A 1 202 ? 3.972 -11.049 -18.140 1.00 83.19 202 ALA A C 1
ATOM 1512 O O . ALA A 1 202 ? 3.536 -11.876 -17.342 1.00 83.19 202 ALA A O 1
ATOM 1513 N N . ALA A 1 203 ? 5.213 -10.558 -18.064 1.00 83.12 203 ALA A N 1
ATOM 1514 C CA . ALA A 1 203 ? 6.186 -10.971 -17.052 1.00 83.12 203 ALA A CA 1
ATOM 1515 C C . ALA A 1 203 ? 5.775 -10.562 -15.625 1.00 83.12 203 ALA A C 1
ATOM 1517 O O . ALA A 1 203 ? 6.003 -11.308 -14.673 1.00 83.12 203 ALA A O 1
ATOM 1518 N N . LEU A 1 204 ? 5.141 -9.396 -15.465 1.00 83.50 204 LEU A N 1
ATOM 1519 C CA . LEU A 1 204 ? 4.712 -8.883 -14.159 1.00 83.50 204 LEU A CA 1
ATOM 1520 C C . LEU A 1 204 ? 3.363 -9.449 -13.697 1.00 83.50 204 LEU A C 1
ATOM 1522 O O . LEU A 1 204 ? 3.133 -9.576 -12.496 1.00 83.50 204 LEU A O 1
ATOM 1526 N N . LYS A 1 205 ? 2.469 -9.813 -14.622 1.00 85.88 205 LYS A N 1
ATOM 1527 C CA . LYS A 1 205 ? 1.099 -10.257 -14.314 1.00 85.88 205 LYS A CA 1
ATOM 1528 C C . LYS A 1 205 ? 1.001 -11.419 -13.310 1.00 85.88 205 LYS A C 1
ATOM 1530 O O . LYS A 1 205 ? 0.137 -11.356 -12.438 1.00 85.88 205 LYS A O 1
ATOM 1535 N N .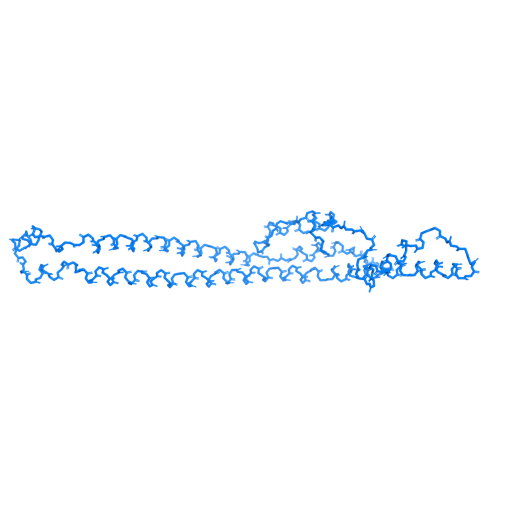 PRO A 1 206 ? 1.870 -12.450 -13.335 1.00 87.75 206 PRO A N 1
ATOM 1536 C CA . PRO A 1 206 ? 1.852 -13.510 -12.326 1.00 87.75 206 PRO A CA 1
ATOM 1537 C C . PRO A 1 206 ? 2.058 -13.018 -10.887 1.00 87.75 206 PRO A C 1
ATOM 1539 O O . PRO A 1 206 ? 1.647 -13.703 -9.951 1.00 87.75 206 PRO A O 1
ATOM 1542 N N . LEU A 1 207 ? 2.689 -11.854 -10.689 1.00 84.19 207 LEU A N 1
ATOM 1543 C CA . LEU A 1 207 ? 2.910 -11.283 -9.360 1.00 84.19 207 LEU A CA 1
ATOM 1544 C C . LEU A 1 207 ? 1.604 -10.807 -8.713 1.00 84.19 207 LEU A C 1
ATOM 1546 O O . LEU A 1 207 ? 1.510 -10.851 -7.493 1.00 84.19 207 LEU A O 1
ATOM 1550 N N . GLU A 1 208 ? 0.580 -10.439 -9.490 1.00 84.25 208 GLU A N 1
ATOM 1551 C CA . GLU A 1 208 ? -0.722 -9.999 -8.958 1.00 84.25 208 GLU A CA 1
ATOM 1552 C C . GLU A 1 208 ? -1.391 -11.070 -8.090 1.00 84.25 208 GLU A C 1
ATOM 1554 O O . GLU A 1 208 ? -2.008 -10.760 -7.075 1.00 84.25 208 GLU A O 1
ATOM 1559 N N . ALA A 1 209 ? -1.241 -12.341 -8.468 1.00 83.88 209 ALA A N 1
ATOM 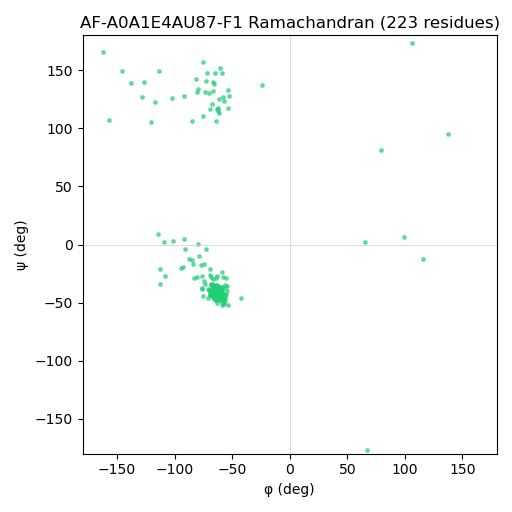1560 C CA . ALA A 1 209 ? -1.792 -13.467 -7.720 1.00 83.88 209 ALA A CA 1
ATOM 1561 C C . ALA A 1 209 ? -0.883 -13.925 -6.565 1.00 83.88 209 ALA A C 1
ATOM 1563 O O . ALA A 1 209 ? -1.328 -14.670 -5.694 1.00 83.88 209 ALA A O 1
ATOM 1564 N N . ARG A 1 210 ? 0.397 -13.529 -6.573 1.00 85.38 210 ARG A N 1
ATOM 1565 C CA . ARG A 1 210 ? 1.433 -14.051 -5.666 1.00 85.38 210 ARG A CA 1
ATOM 1566 C C . ARG A 1 210 ? 1.878 -13.056 -4.603 1.00 85.38 210 ARG A C 1
ATOM 1568 O O . ARG A 1 210 ? 2.335 -13.504 -3.562 1.00 85.38 210 ARG A O 1
ATOM 1575 N N . ALA A 1 211 ? 1.778 -11.752 -4.840 1.00 83.06 211 ALA A N 1
ATOM 1576 C CA . ALA A 1 211 ? 2.263 -10.708 -3.941 1.00 83.06 211 ALA A CA 1
ATOM 1577 C C . ALA A 1 211 ? 1.111 -9.789 -3.511 1.00 83.06 211 ALA A C 1
ATOM 1579 O O . ALA A 1 211 ? 0.655 -8.939 -4.275 1.00 83.06 211 ALA A O 1
ATOM 1580 N N . GLN A 1 212 ? 0.655 -9.930 -2.265 1.00 85.69 212 GLN A N 1
ATOM 1581 C CA . GLN A 1 212 ? -0.459 -9.133 -1.731 1.00 85.69 212 GLN A CA 1
ATOM 1582 C C . GLN A 1 212 ? -0.073 -7.674 -1.417 1.00 85.69 212 GLN A C 1
ATOM 1584 O O . GLN A 1 212 ? -0.941 -6.814 -1.280 1.00 85.69 212 GLN A O 1
ATOM 1589 N N . GLY A 1 213 ? 1.224 -7.367 -1.311 1.00 77.62 213 GLY A N 1
ATOM 1590 C CA . GLY A 1 213 ? 1.754 -6.029 -1.021 1.00 77.62 213 GLY A CA 1
ATOM 1591 C C . GLY A 1 213 ? 1.814 -5.066 -2.217 1.00 77.62 213 GLY A C 1
ATOM 1592 O O . GLY A 1 213 ? 2.263 -3.916 -2.073 1.00 77.62 213 GLY A O 1
ATOM 1593 N N . LEU A 1 214 ? 1.388 -5.504 -3.406 1.00 77.62 214 LEU A N 1
ATOM 1594 C CA . LEU A 1 214 ? 1.341 -4.665 -4.604 1.00 77.62 214 LEU A CA 1
ATOM 1595 C C . LEU A 1 214 ? 0.307 -3.539 -4.452 1.00 77.62 214 LEU A C 1
ATOM 1597 O O . LEU A 1 214 ? -0.772 -3.722 -3.901 1.00 77.62 214 LEU A O 1
ATOM 1601 N N . ARG A 1 215 ? 0.649 -2.337 -4.938 1.00 63.22 215 ARG A N 1
ATOM 1602 C CA . ARG A 1 215 ? -0.213 -1.143 -4.803 1.00 63.22 215 ARG A CA 1
ATOM 1603 C C . ARG A 1 215 ? -1.399 -1.136 -5.767 1.00 63.22 215 ARG A C 1
ATOM 1605 O O . ARG A 1 215 ? -2.390 -0.471 -5.488 1.00 63.22 215 ARG A O 1
ATOM 1612 N N . ALA A 1 216 ? -1.261 -1.792 -6.914 1.00 63.91 216 ALA A N 1
ATOM 1613 C CA . ALA A 1 216 ? -2.246 -1.811 -7.986 1.00 63.91 216 ALA A CA 1
ATOM 1614 C C . ALA A 1 216 ? -1.964 -2.979 -8.938 1.00 63.91 216 ALA A C 1
ATOM 1616 O O . ALA A 1 216 ? -0.868 -3.546 -8.921 1.00 63.91 216 ALA A O 1
ATOM 1617 N N . ALA A 1 217 ? -2.945 -3.287 -9.787 1.00 73.12 217 ALA A N 1
ATOM 1618 C CA . ALA A 1 217 ? -2.758 -4.166 -10.935 1.00 73.12 217 ALA A CA 1
ATOM 1619 C C . ALA A 1 217 ? -1.703 -3.597 -11.899 1.00 73.12 217 ALA A C 1
ATOM 1621 O O . ALA A 1 217 ? -1.516 -2.379 -11.988 1.00 73.12 217 ALA A O 1
ATOM 1622 N N . VAL A 1 218 ? -1.035 -4.484 -12.631 1.00 73.50 218 VAL A N 1
ATOM 1623 C CA . VAL A 1 218 ? -0.028 -4.155 -13.638 1.00 73.50 218 VAL A CA 1
ATOM 1624 C C . VAL A 1 218 ? -0.696 -3.342 -14.750 1.00 73.50 218 VAL A C 1
ATOM 1626 O O . VAL A 1 218 ? -1.574 -3.851 -15.454 1.00 73.50 218 VAL A O 1
ATOM 1629 N N . PRO A 1 219 ? -0.318 -2.068 -14.932 1.00 73.12 219 PRO A N 1
ATOM 1630 C CA . PRO A 1 219 ? -1.000 -1.210 -15.880 1.00 73.12 219 PRO A CA 1
ATOM 1631 C C . PRO A 1 219 ? -0.502 -1.459 -17.310 1.00 73.12 219 PRO A C 1
ATOM 1633 O O . PRO A 1 219 ? 0.690 -1.631 -17.550 1.00 73.12 219 PRO A O 1
ATOM 1636 N N . ALA A 1 220 ? -1.415 -1.406 -18.284 1.00 70.69 220 ALA A N 1
ATOM 1637 C CA . ALA A 1 220 ? -1.058 -1.397 -19.707 1.00 70.69 220 ALA A CA 1
ATOM 1638 C C . ALA A 1 220 ? -0.548 -0.018 -20.183 1.00 70.69 220 ALA A C 1
ATOM 1640 O O . ALA A 1 220 ? 0.090 0.089 -21.231 1.00 70.69 220 ALA A O 1
ATOM 1641 N N . GLU A 1 221 ? -0.815 1.039 -19.410 1.00 64.56 221 GLU A N 1
ATOM 1642 C CA . GLU A 1 221 ? -0.380 2.414 -19.669 1.00 64.56 221 GLU A CA 1
ATOM 1643 C C . GLU A 1 221 ? 0.108 3.075 -18.376 1.00 64.56 221 GLU A C 1
ATOM 1645 O O . GLU A 1 221 ? -0.549 2.956 -17.343 1.00 64.56 221 GLU A O 1
ATOM 1650 N N . ILE A 1 222 ? 1.201 3.837 -18.435 1.00 71.88 222 ILE A N 1
ATOM 1651 C CA . ILE A 1 222 ? 1.671 4.655 -17.306 1.00 71.88 222 ILE A CA 1
ATOM 1652 C C . ILE A 1 222 ? 1.552 6.141 -17.632 1.00 71.88 222 ILE A C 1
ATOM 1654 O O . ILE A 1 222 ? 1.686 6.532 -18.792 1.00 71.88 222 ILE A O 1
ATOM 1658 N N . GLY A 1 223 ? 1.323 6.970 -16.612 1.00 54.75 223 GLY A N 1
ATOM 1659 C CA . GLY A 1 223 ? 1.413 8.423 -16.753 1.00 54.75 223 GLY A CA 1
ATOM 1660 C C . GLY A 1 223 ? 2.852 8.861 -17.041 1.00 54.75 223 GLY A C 1
ATOM 1661 O O . GLY A 1 223 ? 3.782 8.334 -16.433 1.00 54.75 223 GLY A O 1
ATOM 1662 N N . VAL A 1 224 ? 3.027 9.809 -17.962 1.00 58.03 224 VAL A N 1
ATOM 1663 C CA . VAL A 1 224 ? 4.320 10.446 -18.264 1.00 58.03 224 VAL A CA 1
ATOM 1664 C C . VAL A 1 224 ? 4.169 11.926 -17.927 1.00 58.03 224 VAL A C 1
ATOM 1666 O O . VAL A 1 224 ? 3.219 12.554 -18.396 1.00 58.03 224 VAL A O 1
ATOM 1669 N N . TYR A 1 225 ? 5.028 12.424 -17.037 1.00 52.72 225 TYR A N 1
ATOM 1670 C CA . TYR A 1 225 ? 5.027 13.809 -16.559 1.00 52.72 225 TYR A CA 1
ATOM 1671 C C . TYR A 1 225 ? 5.984 14.663 -17.377 1.00 52.72 225 TYR A C 1
ATOM 1673 O O . TYR A 1 225 ? 7.090 14.155 -17.674 1.00 52.72 225 TYR A O 1
#

Foldseek 3Di:
DPDDDPDDPLLNLLLVLVVPDACPVLVVLLVVLVVVLVVLVVVLVVLVVVLVVLVVCLVPPPDPDPVVLVVVVVVPDDNVVSRVPPQDSVNSVVVSVVSVVVSVVSVVVSVVSVVVSLVSLVVSVVSSCVSCVVSVVVVVVVVVVVLVVLVVVLVVQVVVCVVPVDDDPCNVLSVQSNCCVVPNDDNPHDDQKDFDPVSVLVSCQVVVVRRPSDPDRRDRMDTDD

Secondary structure (DSSP, 8-state):
----PPPPPHHHHHHHHHHT---HHHHHHHHHHHHHHHHHHHHHHHHHHHHHHHHHHHHH---S-HHHHHHHHHTT--HHHHHHHSPPHHHHHHHHHHHHHHHHHHHHHHHHHHHHHHHHHHHHHHHHHHHTHHHHHHHHHHHHHHHHHHHHHHHHHHHHHHHH----TTHHHHHHHHHHHHSSS-SS-S-SEEEPPHHHHHHHHHHHHH-TT-SS---SEEE--

Radius of gyration: 35.15 Å; Cα contacts (8 Å, |Δi|>4): 165; chains: 1; bounding box: 72×54×104 Å

Solvent-accessible surface area (backbone atoms only — not comparable to full-atom values): 12790 Å² total; per-residue (Å²): 136,81,80,77,74,78,81,73,51,66,65,63,48,37,42,52,42,59,64,72,62,82,37,68,69,62,45,52,51,43,53,50,39,53,51,52,43,52,53,49,52,52,52,41,54,52,42,51,52,50,33,51,51,35,50,49,51,53,71,71,60,85,70,76,61,67,65,62,51,46,52,44,40,73,72,68,47,53,69,70,59,56,64,69,68,51,83,47,67,63,56,41,48,50,52,29,51,52,35,54,51,48,42,51,57,49,51,55,47,46,53,48,46,50,49,55,42,50,52,56,21,47,51,56,53,48,55,53,49,62,44,38,41,71,50,52,53,49,53,51,50,52,52,50,52,54,50,51,52,52,47,50,51,40,53,52,52,51,50,50,28,71,75,66,72,50,88,61,92,55,55,69,59,43,50,34,34,45,36,30,74,75,49,86,81,35,69,82,62,96,51,68,60,44,76,49,58,66,68,60,46,60,57,50,49,66,45,69,84,56,41,82,48,61,93,66,77,84,60,65,57,44,80,42,132

pLDDT: mean 82.4, std 13.67, range [36.53, 98.19]

Sequence (225 aa):
MIGAKPATTPMAALERALAVLDFSETNAELARLDAERENLNAKIAEAETEAQRLAAEVRDWQGPDAEDLADRILAGESASEVASTAPSREALTEARQAMLSTIGALQDRVTRVTRERDEVAHSQRLSIADAASDFLDQLRAEQVEAAERILTADAAMRALHHVTGCWLGGDRASKLAVEGLTKGDGLLGYRTKATVPPDVVAALKPLEARAQGLRAAVPAEIGVY

Mean predicted aligned error: 10.08 Å

Nearest PDB structures (foldseek):
  8iyj-assembly1_B5  TM=4.000E-01  e=6.584E+00  Mus musculus